Protein AF-A0A2R6NCM4-F1 (afdb_monomer_lite)

Sequence (264 aa):
MPSSPDRDLSRREFGKAAVALGGASALAACLDRFRDEPEKPVPSGVSSLERLPTRQHAWRDRIRLDEYGNSLLPRHQILLYLNLDSSGPPGEKARETVASALSTLDEAYKRSHEGLIHSMAYSPAYFDRFDASLPDDLDLPPPRRLSAFEQPDLDDQDALLHLASDRADVVLEADEALTGDRQSVNGVAVEARLTDVFSVGARRTGFIGAGMPAERQGKLKGIPDSGPVPEKSPLFMGFQAGFRKSQASEAYVTLEEGPFAGGT

Secondary structure (DSSP, 8-state):
-PPPGGGGS-HHHHHHHHHHH-HHHHHHHHHHHHTTS-PPPPPP--S-GGGS-S-TT--TTTSEE-TT--EE--SEEEEEEEEESSSSSPPHHHHHHHHHHHHHHHHHS-SSTTS-EEEEEE-HHHHTTSSSPPPTT---PPP--SSTT--------SEEEEEEES-HHHHHHHHHHHHS---EETTEE----GGGTEEEEEEEEEE-STTHHHHHTTSSTT--SSSPPPTT-SSTTS-----GGGS--TTTTS--SSTTTT--

Structure (mmCIF, N/CA/C/O backbone):
data_AF-A0A2R6NCM4-F1
#
_entry.id   AF-A0A2R6NCM4-F1
#
loop_
_atom_site.group_PDB
_atom_site.id
_atom_site.type_symbol
_atom_site.label_atom_id
_atom_site.label_alt_id
_atom_site.label_comp_id
_atom_site.label_asym_id
_atom_site.label_entity_id
_atom_site.label_seq_id
_atom_site.pdbx_PDB_ins_code
_atom_site.Cartn_x
_atom_site.Cartn_y
_atom_site.Cartn_z
_atom_site.occupancy
_atom_site.B_iso_or_equiv
_atom_site.auth_seq_id
_atom_site.auth_comp_id
_atom_site.auth_asym_id
_atom_site.auth_atom_id
_atom_site.pdbx_PDB_model_num
ATOM 1 N N . MET A 1 1 ? 32.330 -27.568 0.982 1.00 38.53 1 MET A N 1
ATOM 2 C CA . MET A 1 1 ? 31.316 -26.572 1.380 1.00 38.53 1 MET A CA 1
ATOM 3 C C . MET A 1 1 ? 30.407 -26.371 0.184 1.00 38.53 1 MET A C 1
ATOM 5 O O . MET A 1 1 ? 30.928 -25.917 -0.828 1.00 38.53 1 MET A O 1
ATOM 9 N N . PRO A 1 2 ? 29.130 -26.776 0.220 1.00 35.38 2 PRO A N 1
ATOM 10 C CA . PRO A 1 2 ? 28.221 -26.397 -0.850 1.00 35.38 2 PRO A CA 1
ATOM 11 C C . PRO A 1 2 ? 28.063 -24.872 -0.806 1.00 35.38 2 PRO A C 1
ATOM 13 O O . PRO A 1 2 ? 27.881 -24.302 0.272 1.00 35.38 2 PRO A O 1
ATOM 16 N N . SER A 1 3 ? 28.231 -24.208 -1.948 1.00 37.94 3 SER A N 1
ATOM 17 C CA . SER A 1 3 ? 27.904 -22.792 -2.105 1.00 37.94 3 SER A CA 1
ATOM 18 C C . SER A 1 3 ? 26.437 -22.601 -1.728 1.00 37.94 3 SER A C 1
ATOM 20 O O . SER A 1 3 ? 25.578 -23.359 -2.173 1.00 37.94 3 SER A O 1
ATOM 22 N N . SER A 1 4 ? 26.146 -21.631 -0.857 1.00 42.25 4 SER A N 1
ATOM 23 C CA . SER A 1 4 ? 24.755 -21.292 -0.559 1.00 42.25 4 SER A CA 1
ATOM 24 C C . SER A 1 4 ? 24.108 -20.803 -1.863 1.00 42.25 4 SER A C 1
ATOM 26 O O . SER A 1 4 ? 24.659 -19.868 -2.452 1.00 42.25 4 SER A O 1
ATOM 28 N N . PRO A 1 5 ? 22.995 -21.400 -2.331 1.00 49.31 5 PRO A N 1
ATOM 29 C CA . PRO A 1 5 ? 22.384 -21.069 -3.623 1.00 49.31 5 PRO A CA 1
ATOM 30 C C . PRO A 1 5 ? 21.995 -19.584 -3.756 1.00 49.31 5 PRO A C 1
ATOM 32 O O . PRO A 1 5 ? 21.891 -19.072 -4.866 1.00 49.31 5 PRO A O 1
ATOM 35 N N . ASP A 1 6 ? 21.866 -18.864 -2.638 1.00 52.94 6 ASP A N 1
ATOM 36 C CA . ASP A 1 6 ? 21.576 -17.425 -2.600 1.00 52.94 6 ASP A CA 1
ATOM 37 C C . ASP A 1 6 ? 22.714 -16.516 -3.089 1.00 52.94 6 ASP A C 1
ATOM 39 O O . ASP A 1 6 ? 22.463 -15.367 -3.458 1.00 52.94 6 ASP A O 1
ATOM 43 N N . ARG A 1 7 ? 23.972 -16.983 -3.101 1.00 56.03 7 ARG A N 1
ATOM 44 C CA . ARG A 1 7 ? 25.105 -16.150 -3.553 1.00 56.03 7 ARG A CA 1
ATOM 45 C C . ARG A 1 7 ? 25.177 -15.985 -5.071 1.00 56.03 7 ARG A C 1
ATOM 47 O O . ARG A 1 7 ? 25.827 -15.044 -5.521 1.00 56.03 7 ARG A O 1
ATOM 54 N N . ASP A 1 8 ? 24.490 -16.840 -5.824 1.00 67.62 8 ASP A N 1
ATOM 55 C CA . ASP A 1 8 ? 24.541 -16.849 -7.289 1.00 67.62 8 ASP A CA 1
ATOM 56 C C . ASP A 1 8 ? 23.430 -15.996 -7.939 1.00 67.62 8 ASP A C 1
ATOM 58 O O . ASP A 1 8 ? 23.464 -15.754 -9.145 1.00 67.62 8 ASP A O 1
ATOM 62 N N . LEU A 1 9 ? 22.462 -15.492 -7.159 1.00 76.12 9 LEU A N 1
ATOM 63 C CA . LEU A 1 9 ? 21.387 -14.628 -7.661 1.00 76.12 9 LEU A CA 1
ATOM 64 C C . LEU A 1 9 ? 21.861 -13.184 -7.865 1.00 76.12 9 LEU A C 1
ATOM 66 O O . LEU A 1 9 ? 22.549 -12.599 -7.017 1.00 76.12 9 LEU A O 1
ATOM 70 N N . SER A 1 10 ? 21.410 -12.543 -8.950 1.00 82.56 10 SER A N 1
ATOM 71 C CA . SER A 1 10 ? 21.592 -11.097 -9.092 1.00 82.56 10 SER A CA 1
ATOM 72 C C . SER A 1 10 ? 20.836 -10.349 -7.986 1.00 82.56 10 SER A C 1
ATOM 74 O O . SER A 1 10 ? 19.787 -10.797 -7.520 1.00 82.56 10 SER A O 1
ATOM 76 N N . ARG A 1 11 ? 21.306 -9.149 -7.605 1.00 81.06 11 ARG A N 1
ATOM 77 C CA . ARG A 1 11 ? 20.647 -8.270 -6.605 1.00 81.06 11 ARG A CA 1
ATOM 78 C C . ARG A 1 11 ? 19.139 -8.134 -6.855 1.00 81.06 11 ARG A C 1
ATOM 80 O O . ARG A 1 11 ? 18.323 -8.153 -5.939 1.00 81.06 11 ARG A O 1
ATOM 87 N N . ARG A 1 12 ? 18.780 -8.032 -8.135 1.00 80.75 12 ARG A N 1
ATOM 88 C CA . ARG A 1 12 ? 17.405 -7.904 -8.618 1.00 80.75 12 ARG A CA 1
ATOM 89 C C . ARG A 1 12 ? 16.584 -9.170 -8.383 1.00 80.75 12 ARG A C 1
ATOM 91 O O . ARG A 1 12 ? 15.436 -9.072 -7.966 1.00 80.75 12 ARG A O 1
ATOM 98 N N . GLU A 1 13 ? 17.138 -10.337 -8.695 1.00 82.19 13 GLU A N 1
ATOM 99 C CA . GLU A 1 13 ? 16.475 -11.629 -8.480 1.00 82.19 13 GLU A CA 1
ATOM 100 C C . GLU A 1 13 ? 16.313 -11.927 -6.997 1.00 82.19 13 GLU A C 1
ATOM 102 O O . GLU A 1 13 ? 15.227 -12.320 -6.574 1.00 82.19 13 GLU A O 1
ATOM 107 N N . PHE A 1 14 ? 17.341 -11.625 -6.204 1.00 85.31 14 PHE A N 1
ATOM 108 C CA . PHE A 1 14 ? 17.287 -11.744 -4.756 1.00 85.31 14 PHE A CA 1
ATOM 109 C C . PHE A 1 14 ? 16.181 -10.864 -4.156 1.00 85.31 14 PHE A C 1
ATOM 111 O O . PHE A 1 14 ? 15.318 -11.364 -3.441 1.00 85.31 14 PHE A O 1
ATOM 118 N N . GLY A 1 15 ? 16.129 -9.574 -4.512 1.00 84.75 15 GLY A N 1
ATOM 119 C CA . GLY A 1 15 ? 15.091 -8.663 -4.015 1.00 84.75 15 GLY A CA 1
ATOM 120 C C . GLY A 1 15 ? 13.671 -9.106 -4.387 1.00 84.75 15 GLY A C 1
ATOM 121 O O . GLY A 1 15 ? 12.759 -9.019 -3.571 1.00 84.75 15 GLY A O 1
ATOM 122 N N . LYS A 1 16 ? 13.466 -9.645 -5.598 1.00 84.25 16 LYS A N 1
ATOM 123 C CA . LYS A 1 16 ? 12.174 -10.235 -5.999 1.00 84.25 16 LYS A CA 1
ATOM 124 C C . LYS A 1 16 ? 11.790 -11.420 -5.113 1.00 84.25 16 LYS A C 1
ATOM 126 O O . LYS A 1 16 ? 10.632 -11.520 -4.716 1.00 84.25 16 LYS A O 1
ATOM 131 N N . ALA A 1 17 ? 12.734 -12.326 -4.861 1.00 84.06 17 ALA A N 1
ATOM 132 C CA . ALA A 1 17 ? 12.503 -13.509 -4.040 1.00 84.06 17 ALA A CA 1
ATOM 133 C C . ALA A 1 17 ? 12.201 -13.120 -2.588 1.00 84.06 17 ALA A C 1
ATOM 135 O O . ALA A 1 17 ? 11.218 -13.597 -2.028 1.00 84.06 17 ALA A O 1
ATOM 136 N N . ALA A 1 18 ? 12.969 -12.185 -2.025 1.00 86.06 18 ALA A N 1
ATOM 137 C CA . ALA A 1 18 ? 12.748 -11.670 -0.680 1.00 86.06 18 ALA A CA 1
ATOM 138 C C . ALA A 1 18 ? 11.356 -11.031 -0.535 1.00 86.06 18 ALA A C 1
ATOM 140 O O . ALA A 1 18 ? 10.620 -11.388 0.377 1.00 86.06 18 ALA A O 1
ATOM 141 N N . VAL A 1 19 ? 10.941 -10.164 -1.470 1.00 88.94 19 VAL A N 1
ATOM 142 C CA . VAL A 1 19 ? 9.595 -9.553 -1.452 1.00 88.94 19 VAL A CA 1
ATOM 143 C C . VAL A 1 19 ? 8.498 -10.612 -1.531 1.00 88.94 19 VAL A C 1
ATOM 145 O O . VAL A 1 19 ? 7.528 -10.542 -0.773 1.00 88.94 19 VAL A O 1
ATOM 148 N N . ALA A 1 20 ? 8.662 -11.606 -2.410 1.00 86.06 20 ALA A N 1
ATOM 149 C CA . ALA A 1 20 ? 7.708 -12.701 -2.559 1.00 86.06 20 ALA A CA 1
ATOM 150 C C . ALA A 1 20 ? 7.558 -13.525 -1.271 1.00 86.06 20 ALA A C 1
ATOM 152 O O . ALA A 1 20 ? 6.434 -13.872 -0.920 1.00 86.06 20 ALA A O 1
ATOM 153 N N . LEU A 1 21 ? 8.662 -13.795 -0.567 1.00 88.12 21 LEU A N 1
ATOM 154 C CA . LEU A 1 21 ? 8.653 -14.494 0.720 1.00 88.12 21 LEU A CA 1
ATOM 155 C C . LEU A 1 21 ? 8.020 -13.641 1.828 1.00 88.12 21 LEU A C 1
ATOM 157 O O . LEU A 1 21 ? 7.175 -14.144 2.562 1.00 88.12 21 LEU A O 1
ATOM 161 N N . GLY A 1 22 ? 8.381 -12.356 1.915 1.00 89.25 22 GLY A N 1
ATOM 162 C CA . GLY A 1 22 ? 7.948 -11.477 3.004 1.00 89.25 22 GLY A CA 1
ATOM 163 C C . GLY A 1 22 ? 8.484 -11.908 4.374 1.00 89.25 22 GLY A C 1
ATOM 164 O O . GLY A 1 22 ? 9.276 -12.848 4.486 1.00 89.25 22 GLY A O 1
ATOM 165 N N . GLY A 1 23 ? 8.052 -11.223 5.431 1.00 88.56 23 GLY A N 1
ATOM 166 C CA . GLY A 1 23 ? 8.437 -11.575 6.795 1.00 88.56 23 GLY A CA 1
ATOM 167 C C . GLY A 1 23 ? 9.773 -10.973 7.245 1.00 88.56 23 GLY A C 1
ATOM 168 O O . GLY A 1 23 ? 10.666 -10.676 6.439 1.00 88.56 23 GLY A O 1
ATOM 169 N N . ALA A 1 24 ? 9.962 -10.912 8.565 1.00 89.88 24 ALA A N 1
ATOM 170 C CA . ALA A 1 24 ? 11.186 -10.437 9.212 1.00 89.88 24 ALA A CA 1
ATOM 171 C C . ALA A 1 24 ? 12.460 -11.130 8.700 1.00 89.88 24 ALA A C 1
ATOM 173 O O . ALA A 1 24 ? 13.503 -10.492 8.557 1.00 89.88 24 ALA A O 1
ATOM 174 N N . SER A 1 25 ? 12.396 -12.432 8.395 1.00 87.81 25 SER A N 1
ATOM 175 C CA . SER A 1 25 ? 13.545 -13.178 7.869 1.00 87.81 25 SER A CA 1
ATOM 176 C C . SER A 1 25 ? 13.935 -12.738 6.458 1.00 87.81 25 SER A C 1
ATOM 178 O O . SER A 1 25 ? 15.126 -12.572 6.189 1.00 87.81 25 SER A O 1
ATOM 180 N N . ALA A 1 26 ? 12.964 -12.511 5.566 1.00 87.12 26 ALA A N 1
ATOM 181 C CA . ALA A 1 26 ? 13.255 -12.010 4.225 1.00 87.12 26 ALA A CA 1
ATOM 182 C C . ALA A 1 26 ? 13.782 -10.573 4.275 1.00 87.12 26 ALA A C 1
ATOM 184 O O . ALA A 1 26 ? 14.736 -10.253 3.565 1.00 87.12 26 ALA A O 1
ATOM 185 N N . LEU A 1 27 ? 13.223 -9.733 5.154 1.00 90.31 27 LEU A N 1
ATOM 186 C CA . LEU A 1 27 ? 13.738 -8.388 5.408 1.00 90.31 27 LEU A CA 1
ATOM 187 C C . LEU A 1 27 ? 15.188 -8.430 5.905 1.00 90.31 27 LEU A C 1
ATOM 189 O O . LEU A 1 27 ? 16.046 -7.758 5.337 1.00 90.31 27 LEU A O 1
ATOM 193 N N . ALA A 1 28 ? 15.492 -9.245 6.918 1.00 87.38 28 ALA A N 1
ATOM 194 C CA . ALA A 1 28 ? 16.843 -9.369 7.463 1.00 87.38 28 ALA A CA 1
ATOM 195 C C . ALA A 1 28 ? 17.851 -9.823 6.398 1.00 87.38 28 ALA A C 1
ATOM 197 O O . ALA A 1 28 ? 18.930 -9.241 6.284 1.00 87.38 28 ALA A O 1
ATOM 198 N N . ALA A 1 29 ? 17.479 -10.808 5.576 1.00 86.81 29 ALA A N 1
ATOM 199 C CA . ALA A 1 29 ? 18.307 -11.277 4.470 1.00 86.81 29 ALA A CA 1
ATOM 200 C C . ALA A 1 29 ? 18.517 -10.184 3.404 1.00 86.81 29 ALA A C 1
ATOM 202 O O . ALA A 1 29 ? 19.622 -10.025 2.890 1.00 86.81 29 ALA A O 1
ATOM 203 N N . CYS A 1 30 ? 17.482 -9.390 3.110 1.00 87.50 30 CYS A N 1
ATOM 204 C CA . CYS A 1 30 ? 17.545 -8.241 2.206 1.00 87.50 30 CYS A CA 1
ATOM 205 C C . CYS A 1 30 ? 18.492 -7.149 2.716 1.00 87.50 30 CYS A C 1
ATOM 207 O O . CYS A 1 30 ? 19.359 -6.691 1.971 1.00 87.50 30 CYS A O 1
ATOM 209 N N . LEU A 1 31 ? 18.377 -6.777 3.991 1.00 88.44 31 LEU A N 1
ATOM 210 C CA . LEU A 1 31 ? 19.235 -5.775 4.622 1.00 88.44 31 LEU A CA 1
ATOM 211 C C . LEU A 1 31 ? 20.693 -6.237 4.695 1.00 88.44 31 LEU A C 1
ATOM 213 O O . LEU A 1 31 ? 21.593 -5.457 4.402 1.00 88.44 31 LEU A O 1
ATOM 217 N N . ASP A 1 32 ? 20.940 -7.499 5.055 1.00 87.12 32 ASP A N 1
ATOM 218 C CA . ASP A 1 32 ? 22.294 -8.057 5.110 1.00 87.12 32 ASP A CA 1
ATOM 219 C C . ASP A 1 32 ? 22.935 -8.109 3.719 1.00 87.12 32 ASP A C 1
ATOM 221 O O . ASP A 1 32 ? 24.060 -7.650 3.531 1.00 87.12 32 ASP A O 1
ATOM 225 N N . ARG A 1 33 ? 22.178 -8.559 2.708 1.00 84.06 33 ARG A N 1
ATOM 226 C CA . ARG A 1 33 ? 22.655 -8.658 1.323 1.00 84.06 33 ARG A CA 1
ATOM 227 C C . ARG A 1 33 ? 23.028 -7.307 0.719 1.00 84.06 33 ARG A C 1
ATOM 229 O O . ARG A 1 33 ? 23.882 -7.273 -0.171 1.00 84.06 33 ARG A O 1
ATOM 236 N N . PHE A 1 34 ? 22.367 -6.231 1.143 1.00 83.38 34 PHE A N 1
ATOM 237 C CA . PHE A 1 34 ? 22.530 -4.890 0.580 1.00 83.38 34 PHE A CA 1
ATOM 238 C C . PHE A 1 34 ? 23.365 -3.944 1.454 1.00 83.38 34 PHE A C 1
ATOM 240 O O . PHE A 1 34 ? 23.638 -2.833 1.007 1.00 83.38 34 PHE A O 1
ATOM 247 N N . ARG A 1 35 ? 23.798 -4.376 2.649 1.00 80.00 35 ARG A N 1
ATOM 248 C CA . ARG A 1 35 ? 24.504 -3.550 3.646 1.00 80.00 35 ARG A CA 1
ATOM 249 C C . ARG A 1 35 ? 25.769 -2.880 3.111 1.00 80.00 35 ARG A C 1
ATOM 251 O O . ARG A 1 35 ? 25.987 -1.703 3.373 1.00 80.00 35 ARG A O 1
ATOM 258 N N . ASP A 1 36 ? 26.591 -3.634 2.388 1.00 70.75 36 ASP A N 1
ATOM 259 C CA . ASP A 1 36 ? 27.943 -3.210 1.999 1.00 70.75 36 ASP A CA 1
ATOM 260 C C . ASP A 1 36 ? 27.998 -2.574 0.598 1.00 70.75 36 ASP A C 1
ATOM 262 O O . ASP A 1 36 ? 29.076 -2.264 0.086 1.00 70.75 36 ASP A O 1
ATOM 266 N N . GLU A 1 37 ? 26.846 -2.384 -0.053 1.00 67.38 37 GLU A N 1
ATOM 267 C CA . GLU A 1 37 ? 26.778 -1.796 -1.390 1.00 67.38 37 GLU A CA 1
ATOM 268 C C . GLU A 1 37 ? 26.498 -0.280 -1.307 1.00 67.38 37 GLU A C 1
ATOM 270 O O . GLU A 1 37 ? 25.600 0.142 -0.577 1.00 67.38 37 GLU A O 1
ATOM 275 N N . PRO A 1 38 ? 27.231 0.566 -2.061 1.00 57.91 38 PRO A N 1
ATOM 276 C CA . PRO A 1 38 ? 27.093 2.021 -2.029 1.00 57.91 38 PRO A CA 1
ATOM 277 C C . PRO A 1 38 ? 25.830 2.473 -2.778 1.00 57.91 38 PRO A C 1
ATOM 279 O O . PRO A 1 38 ? 25.896 3.056 -3.861 1.00 57.91 38 PRO A O 1
ATOM 282 N N . GLU A 1 39 ? 24.657 2.180 -2.229 1.00 70.56 39 GLU A N 1
ATOM 283 C CA . GLU A 1 39 ? 23.398 2.748 -2.698 1.00 70.56 39 GLU A CA 1
ATOM 284 C C . GLU A 1 39 ? 23.140 4.090 -2.004 1.00 70.56 39 GLU A C 1
ATOM 286 O O . GLU A 1 39 ? 23.610 4.349 -0.893 1.00 70.56 39 GLU A O 1
ATOM 291 N N . LYS A 1 40 ? 22.396 4.980 -2.667 1.00 81.81 40 LYS A N 1
ATOM 292 C CA . LYS A 1 40 ? 21.973 6.226 -2.024 1.00 81.81 40 LYS A CA 1
ATOM 293 C C . LYS A 1 40 ? 21.139 5.891 -0.776 1.00 81.81 40 LYS A C 1
ATOM 295 O O . LYS A 1 40 ? 20.359 4.931 -0.820 1.00 81.81 40 LYS A O 1
ATOM 300 N N . PRO A 1 41 ? 21.253 6.676 0.309 1.00 89.38 41 PRO A N 1
ATOM 301 C CA . PRO A 1 41 ? 20.353 6.549 1.449 1.00 89.38 41 PRO A CA 1
ATOM 302 C C . PRO A 1 41 ? 18.890 6.587 1.002 1.00 89.38 41 PRO A C 1
ATOM 304 O O . PRO A 1 41 ? 18.555 7.293 0.045 1.00 89.38 41 PRO A O 1
ATOM 307 N N . VAL A 1 42 ? 18.026 5.831 1.683 1.00 94.12 42 VAL A N 1
ATOM 308 C CA . VAL A 1 42 ? 16.583 5.888 1.431 1.00 94.12 42 VAL A CA 1
ATOM 309 C C . VAL A 1 42 ? 16.112 7.317 1.725 1.00 94.12 42 VAL A C 1
ATOM 311 O O . VAL A 1 42 ? 16.345 7.812 2.830 1.00 94.12 42 VAL A O 1
ATOM 314 N N . PRO A 1 43 ? 15.488 8.018 0.764 1.00 96.06 43 PRO A N 1
ATOM 315 C CA . PRO A 1 43 ? 15.079 9.398 0.979 1.00 96.06 43 PRO A CA 1
ATOM 316 C C . PRO A 1 43 ? 13.987 9.463 2.055 1.00 96.06 43 PRO A C 1
ATOM 318 O O . PRO A 1 43 ? 12.973 8.775 1.946 1.00 96.06 43 PRO A O 1
ATOM 321 N N . SER A 1 44 ? 14.190 10.297 3.076 1.00 96.88 44 SER A N 1
ATOM 322 C CA . SER A 1 44 ? 13.238 10.479 4.178 1.00 96.88 44 SER A CA 1
ATOM 323 C C . SER A 1 44 ? 11.974 11.225 3.752 1.00 96.88 44 SER A C 1
ATOM 325 O O . SER A 1 44 ? 11.987 11.993 2.783 1.00 96.88 44 SER A O 1
ATOM 327 N N . GLY A 1 45 ? 10.891 10.981 4.485 1.00 96.25 45 GLY A N 1
ATOM 328 C CA . GLY A 1 45 ? 9.576 11.562 4.255 1.00 96.25 45 GLY A CA 1
ATOM 329 C C . GLY A 1 45 ? 9.441 13.014 4.697 1.00 96.25 45 GLY A C 1
ATOM 330 O O . GLY A 1 45 ? 10.410 13.779 4.753 1.00 96.25 45 GLY A O 1
ATOM 331 N N . VAL A 1 46 ? 8.201 13.423 4.956 1.00 92.19 46 VAL A N 1
ATOM 332 C CA . VAL A 1 46 ? 7.883 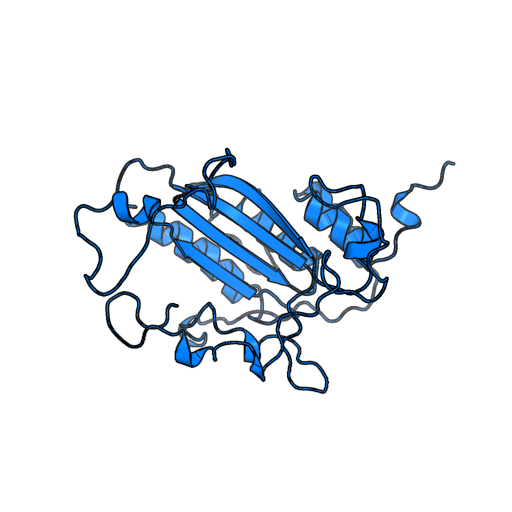14.781 5.416 1.00 92.19 46 VAL A CA 1
ATOM 333 C C . VAL A 1 46 ? 7.590 14.787 6.909 1.00 92.19 46 VAL A C 1
ATOM 335 O O . VAL A 1 46 ? 6.933 13.897 7.415 1.00 92.19 46 VAL A O 1
ATOM 338 N N . SER A 1 47 ? 7.994 15.846 7.608 1.00 84.94 47 SER A N 1
ATOM 339 C CA . SER A 1 47 ? 7.639 16.045 9.022 1.00 84.94 47 SER A CA 1
ATOM 340 C C . SER A 1 47 ? 6.244 16.652 9.235 1.00 84.94 47 SER A C 1
ATOM 342 O O . SER A 1 47 ? 5.873 16.977 10.356 1.00 84.94 47 SER A O 1
ATOM 344 N N . SER A 1 48 ? 5.507 16.922 8.154 1.00 89.12 48 SER A N 1
ATOM 345 C CA . SER A 1 48 ? 4.167 17.511 8.185 1.00 89.12 48 SER A CA 1
ATOM 346 C C . SER A 1 48 ? 3.371 16.998 6.991 1.00 89.12 48 SER A C 1
ATOM 348 O O . SER A 1 48 ? 3.726 17.270 5.839 1.00 89.12 48 SER A O 1
ATOM 350 N N . LEU A 1 49 ? 2.300 16.257 7.283 1.00 85.75 49 LEU A N 1
ATOM 351 C CA . LEU A 1 49 ? 1.467 15.571 6.290 1.00 85.75 49 LEU A CA 1
ATOM 352 C C . LEU A 1 49 ? 0.690 16.538 5.390 1.00 85.75 49 LEU A C 1
ATOM 354 O O . LEU A 1 49 ? 0.413 16.205 4.244 1.00 85.75 49 LEU A O 1
ATOM 358 N N . GLU A 1 50 ? 0.430 17.767 5.847 1.00 87.38 50 GLU A N 1
ATOM 359 C CA . GLU A 1 50 ? -0.213 18.829 5.049 1.00 87.38 50 GLU A CA 1
ATOM 360 C C . GLU A 1 50 ? 0.578 19.190 3.779 1.00 87.38 50 GLU A C 1
ATOM 362 O O . GLU A 1 50 ? 0.048 19.791 2.847 1.00 87.38 50 GLU A O 1
ATOM 367 N N . ARG A 1 51 ? 1.864 18.821 3.723 1.00 85.88 51 ARG A N 1
ATOM 368 C CA . ARG A 1 51 ? 2.719 19.008 2.543 1.00 85.88 51 ARG A CA 1
ATOM 369 C C . ARG A 1 51 ? 2.516 17.930 1.480 1.00 85.88 51 ARG A C 1
ATOM 371 O O . ARG A 1 51 ? 3.055 18.063 0.378 1.00 85.88 51 ARG A O 1
ATOM 378 N N . LEU A 1 52 ? 1.812 16.847 1.802 1.00 88.38 52 LEU A N 1
ATOM 379 C CA . LEU A 1 52 ? 1.507 15.787 0.852 1.00 88.38 52 LEU A CA 1
ATOM 380 C C . LEU A 1 52 ? 0.234 16.127 0.074 1.00 88.38 52 LEU A C 1
ATOM 382 O O . LEU A 1 52 ? -0.729 16.639 0.639 1.00 88.38 52 LEU A O 1
ATOM 386 N N . PRO A 1 53 ? 0.197 15.824 -1.234 1.00 87.06 53 PRO A N 1
ATOM 387 C CA . PRO A 1 53 ? -1.034 15.946 -1.990 1.00 87.06 53 PRO A CA 1
ATOM 388 C C . PRO A 1 53 ? -2.053 14.923 -1.480 1.00 87.06 53 PRO A C 1
ATOM 390 O O . PRO A 1 53 ? -1.721 13.750 -1.282 1.00 87.06 53 PRO A O 1
ATOM 393 N N . THR A 1 54 ? -3.305 15.359 -1.365 1.00 86.44 54 THR A N 1
ATOM 394 C CA . THR A 1 54 ? -4.450 14.521 -0.969 1.00 86.44 54 THR A CA 1
ATOM 395 C C . THR A 1 54 ? -4.682 13.345 -1.923 1.00 86.44 54 THR A C 1
ATOM 397 O O . THR A 1 54 ? -5.134 12.283 -1.512 1.00 86.44 54 THR A O 1
ATOM 400 N N . ARG A 1 55 ? -4.308 13.505 -3.196 1.00 90.94 55 ARG A N 1
ATOM 401 C CA . ARG A 1 55 ? -4.505 12.521 -4.269 1.00 90.94 55 ARG A CA 1
ATOM 402 C C . ARG A 1 55 ? -3.525 11.356 -4.132 1.00 90.94 55 ARG A C 1
ATOM 404 O O . ARG A 1 55 ? -2.403 11.418 -4.642 1.00 90.94 55 ARG A O 1
ATOM 411 N N . GLN A 1 56 ? -3.916 10.299 -3.418 1.00 91.75 56 GLN A N 1
ATOM 412 C CA . GLN A 1 56 ? -3.067 9.121 -3.191 1.00 91.75 56 GLN A CA 1
ATOM 413 C C . GLN A 1 56 ? -2.725 8.365 -4.483 1.00 91.75 56 GLN A C 1
ATOM 415 O O . GLN A 1 56 ? -1.596 7.900 -4.632 1.00 91.75 56 GLN A O 1
ATOM 420 N N . HIS A 1 57 ? -3.650 8.321 -5.443 1.00 92.00 57 HIS A N 1
ATOM 421 C CA . HIS A 1 57 ? -3.515 7.639 -6.738 1.00 92.00 57 HIS A CA 1
ATOM 422 C C . HIS A 1 57 ? -2.644 8.377 -7.764 1.00 92.00 57 HIS A C 1
ATOM 424 O O . HIS A 1 57 ? -2.222 7.775 -8.750 1.00 92.00 57 HIS A O 1
ATOM 430 N N . ALA A 1 58 ? -2.376 9.671 -7.560 1.00 93.12 58 ALA A N 1
ATOM 431 C CA . ALA A 1 58 ? -1.592 10.479 -8.490 1.00 93.12 58 ALA A CA 1
ATOM 432 C C . ALA A 1 58 ? -0.089 10.244 -8.264 1.00 93.12 58 ALA A C 1
ATOM 434 O O . ALA A 1 58 ? 0.518 10.796 -7.346 1.00 93.12 58 ALA A O 1
ATOM 435 N N . TRP A 1 59 ? 0.497 9.348 -9.056 1.00 93.44 59 TRP A N 1
ATOM 436 C CA . TRP A 1 59 ? 1.874 8.872 -8.907 1.00 93.44 59 TRP A CA 1
ATOM 437 C C . TRP A 1 59 ? 2.820 9.435 -9.963 1.00 93.44 59 TRP A C 1
ATOM 439 O O . TRP A 1 59 ? 4.033 9.299 -9.814 1.00 93.44 59 TRP A O 1
ATOM 449 N N . ARG A 1 60 ? 2.316 10.017 -11.058 1.00 92.62 60 ARG A N 1
ATOM 450 C CA . ARG A 1 60 ? 3.116 10.336 -12.254 1.00 92.62 60 ARG A CA 1
ATOM 451 C C . ARG A 1 60 ? 4.284 11.278 -11.987 1.00 92.62 60 ARG A C 1
ATOM 453 O O . ARG A 1 60 ? 5.317 11.119 -12.628 1.00 92.62 60 ARG A O 1
ATOM 460 N N . ASP A 1 61 ? 4.143 12.229 -11.069 1.00 92.62 61 ASP A N 1
ATOM 461 C CA . ASP A 1 61 ? 5.216 13.145 -10.652 1.00 92.62 61 ASP A CA 1
ATOM 462 C C . ASP A 1 61 ? 6.185 12.513 -9.633 1.00 92.62 61 ASP A C 1
ATOM 464 O O . ASP A 1 61 ? 7.215 13.101 -9.302 1.00 92.62 61 ASP A O 1
ATOM 468 N N . ARG A 1 62 ? 5.868 11.312 -9.134 1.00 94.69 62 ARG A N 1
ATOM 469 C CA . ARG A 1 62 ? 6.608 10.575 -8.095 1.00 94.69 62 ARG A CA 1
ATOM 470 C C . ARG A 1 62 ? 7.310 9.324 -8.605 1.00 94.69 62 ARG A C 1
ATOM 472 O O . ARG A 1 62 ? 8.068 8.712 -7.851 1.00 94.69 62 ARG A O 1
ATOM 479 N N . ILE A 1 63 ? 7.088 8.948 -9.860 1.00 94.94 63 ILE A N 1
ATOM 480 C CA . ILE A 1 63 ? 7.693 7.779 -10.505 1.00 94.94 63 ILE A CA 1
ATOM 481 C C . ILE A 1 63 ? 8.612 8.182 -11.653 1.00 94.94 63 ILE A C 1
ATOM 483 O O . ILE A 1 63 ? 8.627 9.324 -12.111 1.00 94.94 63 ILE A O 1
ATOM 487 N N . ARG A 1 64 ? 9.388 7.213 -12.137 1.00 93.94 64 ARG A N 1
ATOM 488 C CA . ARG A 1 64 ? 10.224 7.394 -13.323 1.00 93.94 64 ARG A CA 1
ATOM 489 C C . ARG A 1 64 ? 9.349 7.491 -14.566 1.00 93.94 64 ARG A C 1
ATOM 491 O O . ARG A 1 64 ? 8.295 6.859 -14.650 1.00 93.94 64 ARG A O 1
ATOM 498 N N . LEU A 1 65 ? 9.839 8.228 -15.553 1.00 92.62 65 LEU A N 1
ATOM 499 C CA . LEU A 1 65 ? 9.278 8.260 -16.896 1.00 92.62 65 LEU A CA 1
ATOM 500 C C . LEU A 1 65 ? 10.318 7.732 -17.886 1.00 92.62 65 LEU A C 1
ATOM 502 O O . LEU A 1 65 ? 11.517 7.922 -17.678 1.00 92.62 65 LEU A O 1
ATOM 506 N N . ASP A 1 66 ? 9.868 7.057 -18.941 1.00 88.94 66 ASP A N 1
ATOM 507 C CA . ASP A 1 66 ? 10.739 6.719 -20.069 1.00 88.94 66 ASP A CA 1
ATOM 508 C C . ASP A 1 66 ? 10.985 7.937 -20.979 1.00 88.94 66 ASP A C 1
ATOM 510 O O . ASP A 1 66 ? 10.442 9.025 -20.767 1.00 88.94 66 ASP A O 1
ATOM 514 N N . GLU A 1 67 ? 11.799 7.754 -22.020 1.00 89.69 67 GLU A N 1
ATOM 515 C CA . GLU A 1 67 ? 12.115 8.802 -23.004 1.00 89.69 67 GLU A CA 1
ATOM 516 C C . GLU A 1 67 ? 10.884 9.341 -23.761 1.00 89.69 67 GLU A C 1
ATOM 518 O O . GLU A 1 67 ? 10.930 10.429 -24.335 1.00 89.69 67 GLU A O 1
ATOM 523 N N . TYR A 1 68 ? 9.761 8.620 -23.721 1.00 89.31 68 TYR A N 1
ATOM 524 C CA . TYR A 1 68 ? 8.494 8.986 -24.350 1.00 89.31 68 TYR A CA 1
ATOM 525 C C . TYR A 1 68 ? 7.469 9.550 -23.347 1.00 89.31 68 TYR A C 1
ATOM 527 O O . TYR A 1 68 ? 6.339 9.882 -23.721 1.00 89.31 68 TYR A O 1
ATOM 535 N N . GLY A 1 69 ? 7.842 9.691 -22.071 1.00 89.50 69 GLY A N 1
ATOM 536 C CA . GLY A 1 69 ? 6.972 10.189 -21.005 1.00 89.50 69 GLY A CA 1
ATOM 537 C C . GLY A 1 69 ? 5.937 9.174 -20.504 1.00 89.50 69 GLY A C 1
ATOM 538 O O . GLY A 1 69 ? 4.934 9.577 -19.893 1.00 89.50 69 GLY A O 1
ATOM 539 N N . ASN A 1 70 ? 6.135 7.882 -20.779 1.00 89.69 70 ASN A N 1
ATOM 540 C CA . ASN A 1 70 ? 5.329 6.803 -20.213 1.00 89.69 70 ASN A CA 1
ATOM 541 C C . ASN A 1 70 ? 5.773 6.505 -18.782 1.00 89.69 70 ASN A C 1
ATOM 543 O O . ASN A 1 70 ? 6.949 6.610 -18.440 1.00 89.69 70 ASN A O 1
ATOM 547 N N . SER A 1 71 ? 4.813 6.112 -17.953 1.00 89.88 71 SER A N 1
ATOM 548 C CA . SER A 1 71 ? 5.035 5.795 -16.547 1.00 89.88 71 SER A CA 1
ATOM 549 C C . SER A 1 71 ? 5.828 4.499 -16.390 1.00 89.88 71 SER A C 1
ATOM 551 O O . SER A 1 71 ? 5.399 3.443 -16.850 1.00 89.88 71 SER A O 1
ATOM 553 N N . LEU A 1 72 ? 6.957 4.567 -15.687 1.00 89.19 72 LEU A N 1
ATOM 554 C CA . LEU A 1 72 ? 7.730 3.406 -15.260 1.00 89.19 72 LEU A CA 1
ATOM 555 C C . LEU A 1 72 ? 7.430 3.148 -13.784 1.00 89.19 72 LEU A C 1
ATOM 557 O O . LEU A 1 72 ? 8.024 3.766 -12.897 1.00 89.19 72 LEU A O 1
ATOM 561 N N . LEU A 1 73 ? 6.474 2.251 -13.537 1.00 89.62 73 LEU A N 1
ATOM 562 C CA . LEU A 1 73 ? 6.022 1.912 -12.190 1.00 89.62 73 LEU A CA 1
ATOM 563 C C . LEU A 1 73 ? 7.167 1.364 -11.314 1.00 89.62 73 LEU A C 1
ATOM 565 O O . LEU A 1 73 ? 8.136 0.803 -11.847 1.00 89.62 73 LEU A O 1
ATOM 569 N N . PRO A 1 74 ? 7.065 1.510 -9.979 1.00 92.62 74 PRO A N 1
ATOM 570 C CA . PRO A 1 74 ? 8.055 0.956 -9.068 1.00 92.62 74 PRO A CA 1
ATOM 571 C C . PRO A 1 74 ? 8.189 -0.562 -9.227 1.00 92.62 74 PRO A C 1
ATOM 573 O O . PRO A 1 74 ? 7.210 -1.268 -9.493 1.00 92.62 74 PRO A O 1
ATOM 576 N N . ARG A 1 75 ? 9.421 -1.058 -9.088 1.00 89.00 75 ARG A N 1
ATOM 577 C CA . ARG A 1 75 ? 9.765 -2.461 -9.372 1.00 89.00 75 ARG A CA 1
ATOM 578 C C . ARG A 1 75 ? 9.104 -3.460 -8.438 1.00 89.00 75 ARG A C 1
ATOM 580 O O . ARG A 1 75 ? 8.732 -4.528 -8.908 1.00 89.00 75 ARG A O 1
ATOM 587 N N . HIS A 1 76 ? 9.018 -3.153 -7.152 1.00 92.69 76 HIS A N 1
ATOM 588 C CA . HIS A 1 76 ? 8.520 -4.048 -6.116 1.00 92.69 76 HIS A CA 1
ATOM 589 C C . HIS A 1 76 ? 7.185 -3.536 -5.596 1.00 92.69 76 HIS A C 1
ATOM 591 O O . HIS A 1 76 ? 7.055 -2.348 -5.301 1.00 92.69 76 HIS A O 1
ATOM 597 N N . GLN A 1 77 ? 6.210 -4.436 -5.496 1.00 95.12 77 GLN A N 1
ATOM 598 C CA . GLN A 1 77 ? 4.870 -4.120 -5.017 1.00 95.12 77 GLN A CA 1
ATOM 599 C C . GLN A 1 77 ? 4.390 -5.170 -4.022 1.00 95.12 77 GLN A C 1
ATOM 601 O O . GLN A 1 77 ? 4.599 -6.370 -4.232 1.00 95.12 77 GLN A O 1
ATOM 606 N N . ILE A 1 78 ? 3.717 -4.714 -2.971 1.00 97.75 78 ILE A N 1
ATOM 607 C CA . ILE A 1 78 ? 3.005 -5.545 -2.000 1.00 97.75 78 ILE A CA 1
ATOM 608 C C . ILE A 1 78 ? 1.562 -5.044 -1.940 1.00 97.75 78 ILE A C 1
ATOM 610 O O . ILE A 1 78 ? 1.311 -3.844 -1.875 1.00 97.75 78 ILE A O 1
ATOM 614 N N . LEU A 1 79 ? 0.624 -5.980 -2.001 1.00 98.00 79 LEU A N 1
ATOM 615 C CA . LEU A 1 79 ? -0.813 -5.763 -1.924 1.00 98.00 79 LEU A CA 1
ATOM 616 C C . LEU A 1 79 ? -1.320 -6.516 -0.695 1.00 98.00 79 LEU A C 1
ATOM 618 O O . LEU A 1 79 ? -1.298 -7.751 -0.676 1.00 98.00 79 LEU A O 1
ATOM 622 N N . LEU A 1 80 ? -1.738 -5.773 0.325 1.00 98.44 80 LEU A N 1
ATOM 623 C CA . LEU A 1 80 ? -2.317 -6.311 1.552 1.00 98.44 80 LEU A CA 1
ATOM 624 C C . LEU A 1 80 ? -3.834 -6.186 1.467 1.00 98.44 80 LEU A C 1
ATOM 626 O O . LEU A 1 80 ? -4.357 -5.076 1.428 1.00 98.44 80 LEU A O 1
ATOM 630 N N . TYR A 1 81 ? -4.519 -7.323 1.421 1.00 98.31 81 TYR A N 1
ATOM 631 C CA . TYR A 1 81 ? -5.974 -7.423 1.457 1.00 98.31 81 TYR A CA 1
ATOM 632 C C . TYR A 1 81 ? -6.398 -7.581 2.913 1.00 98.31 81 TYR A C 1
ATOM 634 O O . TYR A 1 81 ? -5.943 -8.506 3.593 1.00 98.31 81 TYR A O 1
ATOM 642 N N . LEU A 1 82 ? -7.225 -6.662 3.396 1.00 98.56 82 LEU A N 1
ATOM 643 C CA . LEU A 1 82 ? -7.421 -6.395 4.817 1.00 98.56 82 LEU A CA 1
ATOM 644 C C . LEU A 1 82 ? -8.890 -6.564 5.195 1.00 98.56 82 LEU A C 1
ATOM 646 O O . LEU A 1 82 ? -9.759 -5.956 4.573 1.00 98.56 82 LEU A O 1
ATOM 650 N N . ASN A 1 83 ? -9.146 -7.336 6.245 1.00 98.00 83 ASN A N 1
ATOM 651 C CA . ASN A 1 83 ? -10.460 -7.465 6.866 1.00 98.00 83 ASN A CA 1
ATOM 652 C C . ASN A 1 83 ? -10.463 -6.695 8.179 1.00 98.00 83 ASN A C 1
ATOM 654 O O . ASN A 1 83 ? -9.579 -6.887 9.012 1.00 98.00 83 ASN A O 1
ATOM 658 N N . LEU A 1 84 ? -11.421 -5.795 8.357 1.00 97.06 84 LEU A N 1
ATOM 659 C CA . LEU A 1 84 ? -11.576 -5.052 9.596 1.00 97.06 84 LEU A CA 1
ATOM 660 C C . LEU A 1 84 ? -12.098 -6.004 10.675 1.00 97.06 84 LEU A C 1
ATOM 662 O O . LEU A 1 84 ? -13.138 -6.643 10.492 1.00 97.06 84 LEU A O 1
ATOM 666 N N . ASP A 1 85 ? -11.403 -6.064 11.810 1.00 95.75 85 ASP A N 1
ATOM 667 C CA . ASP A 1 85 ? -11.685 -7.069 12.841 1.00 95.75 85 ASP A CA 1
ATOM 668 C C . ASP A 1 85 ? -12.976 -6.780 13.626 1.00 95.75 85 ASP A C 1
ATOM 670 O O . ASP A 1 85 ? -13.581 -7.678 14.215 1.00 95.75 85 ASP A O 1
ATOM 674 N N . SER A 1 86 ? -13.439 -5.526 13.635 1.00 91.75 86 SER A N 1
ATOM 675 C CA . SER A 1 86 ? -14.742 -5.169 14.202 1.00 91.75 86 SER A CA 1
ATOM 676 C C . SER A 1 86 ? -15.881 -5.601 13.283 1.00 91.75 86 SER A C 1
ATOM 678 O O . SER A 1 86 ? -15.747 -5.516 12.072 1.00 91.75 86 SER A O 1
ATOM 680 N N . SER A 1 87 ? -17.046 -5.962 13.823 1.00 84.19 87 SER A N 1
ATOM 681 C CA . SER A 1 87 ? -18.225 -6.359 13.032 1.00 84.19 87 SER A CA 1
ATOM 682 C C . SER A 1 87 ? -19.090 -5.196 12.517 1.00 84.19 87 SER A C 1
ATOM 684 O O . SER A 1 87 ? -19.965 -5.424 11.690 1.00 84.19 87 SER A O 1
ATOM 686 N N . GLY A 1 88 ? -18.863 -3.965 12.984 1.00 90.50 88 GLY A N 1
ATOM 687 C CA . GLY A 1 88 ? -19.616 -2.764 12.590 1.00 90.50 88 GLY A CA 1
ATOM 688 C C . GLY A 1 88 ? -18.723 -1.657 12.017 1.00 90.50 88 GLY A C 1
ATOM 689 O O . GLY A 1 88 ? -17.569 -1.934 11.670 1.00 90.50 88 GLY A O 1
ATOM 690 N N . PRO A 1 89 ? -19.222 -0.407 11.937 1.00 94.00 89 PRO A N 1
ATOM 691 C CA . PRO A 1 89 ? -18.413 0.739 11.534 1.00 94.00 89 PRO A CA 1
ATOM 692 C C . PRO A 1 89 ? -17.161 0.880 12.415 1.00 94.00 89 PRO A C 1
ATOM 694 O O . PRO A 1 89 ? -17.256 0.704 13.635 1.00 94.00 89 PRO A O 1
ATOM 697 N N . PRO A 1 90 ? -16.000 1.267 11.855 1.00 94.50 90 PRO A N 1
ATOM 698 C CA . PRO A 1 90 ? -14.802 1.483 12.655 1.00 94.50 90 PRO A CA 1
ATOM 699 C C . PRO A 1 90 ? -15.006 2.631 13.651 1.00 94.50 90 PRO A C 1
ATOM 701 O O . PRO A 1 90 ? -15.423 3.737 13.288 1.00 94.50 90 PRO A O 1
ATOM 704 N N . GLY A 1 91 ? -14.673 2.379 14.917 1.00 94.88 91 GLY A N 1
ATOM 705 C CA . GLY A 1 91 ? -14.656 3.404 15.961 1.00 94.88 91 GLY A CA 1
ATOM 706 C C . GLY A 1 91 ? -13.493 4.389 15.806 1.00 94.88 91 GLY A C 1
ATOM 707 O O . GLY A 1 91 ? -12.593 4.188 14.993 1.00 94.88 91 GLY A O 1
ATOM 708 N N . GLU A 1 92 ? -13.494 5.446 16.618 1.00 96.75 92 GLU A N 1
ATOM 709 C CA . GLU A 1 92 ? -12.461 6.497 16.624 1.00 96.75 92 GLU A CA 1
ATOM 710 C C . GLU A 1 92 ? -11.049 5.926 16.797 1.00 96.75 92 GLU A C 1
ATOM 712 O O . GLU A 1 92 ? -10.199 6.128 15.934 1.00 96.75 92 GLU A O 1
ATOM 717 N N . LYS A 1 93 ? -10.845 5.083 17.817 1.00 96.62 93 LYS A N 1
ATOM 718 C CA . LYS A 1 93 ? -9.558 4.424 18.074 1.00 96.62 93 LYS A CA 1
ATOM 719 C C . LYS A 1 93 ? -9.026 3.655 16.862 1.00 96.62 93 LYS A C 1
ATOM 721 O O . LYS A 1 93 ? -7.837 3.704 16.577 1.00 96.62 93 LYS A O 1
ATOM 726 N N . ALA A 1 94 ? -9.898 2.951 16.136 1.00 96.94 94 ALA A N 1
ATOM 727 C CA . ALA A 1 94 ? -9.466 2.199 14.964 1.00 96.94 94 ALA A CA 1
ATOM 728 C C . ALA A 1 94 ? -8.975 3.134 13.848 1.00 96.94 94 ALA A C 1
ATOM 730 O O . ALA A 1 94 ? -7.959 2.865 13.212 1.00 96.94 94 ALA A O 1
ATOM 731 N N . ARG A 1 95 ? -9.659 4.268 13.647 1.00 96.69 95 ARG A N 1
ATOM 732 C CA . ARG A 1 95 ? -9.257 5.294 12.672 1.00 96.69 95 ARG A CA 1
ATOM 733 C C . ARG A 1 95 ? -7.929 5.940 13.059 1.00 96.69 95 ARG A C 1
ATOM 735 O O . ARG A 1 95 ? -7.080 6.111 12.191 1.00 96.69 95 ARG A O 1
ATOM 742 N N . GLU A 1 96 ? -7.734 6.247 14.340 1.00 97.88 96 GLU A N 1
ATOM 743 C CA . GLU A 1 96 ? -6.473 6.786 14.865 1.00 97.88 96 GLU A CA 1
ATOM 744 C C . GLU A 1 96 ? -5.309 5.813 14.661 1.00 97.88 96 GLU A C 1
ATOM 746 O O . GLU A 1 96 ? -4.242 6.225 14.214 1.00 97.88 96 GLU A O 1
ATOM 751 N N . THR A 1 97 ? -5.518 4.517 14.914 1.00 98.19 97 THR A N 1
ATOM 752 C CA . THR A 1 97 ? -4.510 3.475 14.678 1.00 98.19 97 THR A CA 1
ATOM 753 C C . THR A 1 97 ? -4.101 3.401 13.208 1.00 98.19 97 THR A C 1
ATOM 755 O O . THR A 1 97 ? -2.908 3.429 12.911 1.00 98.19 97 THR A O 1
ATOM 758 N N . VAL A 1 98 ? -5.063 3.365 12.277 1.00 97.69 98 VAL A N 1
ATOM 759 C CA . VAL A 1 98 ? -4.756 3.363 10.834 1.00 97.69 98 VAL A CA 1
ATOM 760 C C . VAL A 1 98 ? -4.024 4.641 10.434 1.00 97.69 98 VAL A C 1
ATOM 762 O O . VAL A 1 98 ? -3.016 4.578 9.733 1.00 97.69 98 VAL A O 1
ATOM 765 N N . ALA A 1 99 ? -4.505 5.800 10.893 1.00 96.81 99 ALA A N 1
ATOM 766 C CA . ALA A 1 99 ? -3.884 7.084 10.595 1.00 96.81 99 ALA A CA 1
ATOM 767 C C . ALA A 1 99 ? -2.440 7.139 11.105 1.00 96.81 99 ALA A C 1
ATOM 769 O O . ALA A 1 99 ? -1.555 7.549 10.360 1.00 96.81 99 ALA A O 1
ATOM 770 N N . SER A 1 100 ? -2.183 6.680 12.332 1.00 97.50 100 SER A N 1
ATOM 771 C CA . SER A 1 100 ? -0.841 6.624 12.914 1.00 97.50 100 SER A CA 1
ATOM 772 C C . SER A 1 100 ? 0.077 5.682 12.131 1.00 97.50 100 SER A C 1
ATOM 774 O O . SER A 1 100 ? 1.163 6.105 11.739 1.00 97.50 100 SER A O 1
ATOM 776 N N . ALA A 1 101 ? -0.380 4.468 11.805 1.00 97.94 101 ALA A N 1
ATOM 777 C CA . ALA A 1 101 ? 0.409 3.495 11.048 1.00 97.94 101 ALA A CA 1
ATOM 778 C C . ALA A 1 101 ? 0.813 4.020 9.656 1.00 97.94 101 ALA A C 1
ATOM 780 O O . ALA A 1 101 ? 1.968 3.890 9.247 1.00 97.94 101 ALA A O 1
ATOM 781 N N . LEU A 1 102 ? -0.113 4.659 8.930 1.00 96.94 102 LEU A N 1
ATOM 782 C CA . LEU A 1 102 ? 0.182 5.242 7.615 1.00 96.94 102 LEU A CA 1
ATOM 783 C C . LEU A 1 102 ? 1.034 6.518 7.718 1.00 96.94 102 LEU A C 1
ATOM 785 O O . LEU A 1 102 ? 1.917 6.725 6.887 1.00 96.94 102 LEU A O 1
ATOM 789 N N . SER A 1 103 ? 0.834 7.332 8.759 1.00 96.00 103 SER A N 1
ATOM 790 C CA . SER A 1 103 ? 1.640 8.540 8.999 1.00 96.00 103 SER A CA 1
ATOM 791 C C . SER A 1 103 ? 3.102 8.196 9.276 1.00 96.00 103 SER A C 1
ATOM 793 O O . SER A 1 103 ? 3.991 8.862 8.751 1.00 96.00 103 SER A O 1
ATOM 795 N N . THR A 1 104 ? 3.372 7.108 10.010 1.00 97.50 104 THR A N 1
ATOM 796 C CA . THR A 1 104 ? 4.737 6.594 10.199 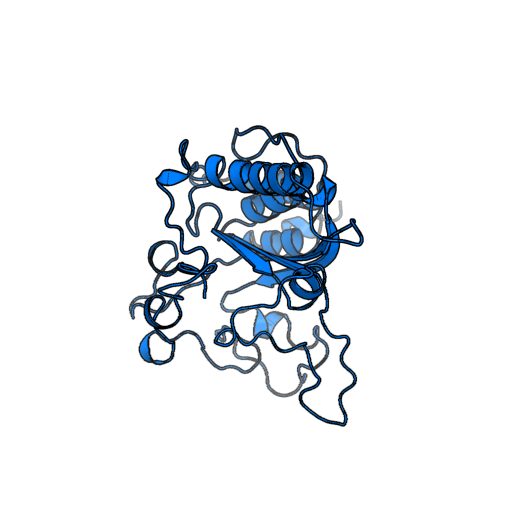1.00 97.50 104 THR A CA 1
ATOM 797 C C . THR A 1 104 ? 5.428 6.343 8.857 1.00 97.50 104 THR A C 1
ATOM 799 O O . THR A 1 104 ? 6.598 6.686 8.703 1.00 97.50 104 THR A O 1
ATOM 802 N N . LEU A 1 105 ? 4.722 5.799 7.859 1.00 97.75 105 LEU A N 1
ATOM 803 C CA . LEU A 1 105 ? 5.294 5.582 6.527 1.00 97.75 105 LEU A CA 1
ATOM 804 C C . LEU A 1 105 ? 5.550 6.893 5.773 1.00 97.75 105 LEU A C 1
ATOM 806 O O . LEU A 1 105 ? 6.594 7.026 5.131 1.00 97.75 105 LEU A O 1
ATOM 810 N N . ASP A 1 106 ? 4.627 7.853 5.862 1.00 97.06 106 ASP A N 1
ATOM 811 C CA . ASP A 1 106 ? 4.745 9.173 5.227 1.00 97.06 106 ASP A CA 1
ATOM 812 C C . ASP A 1 106 ? 5.884 10.027 5.816 1.00 97.06 106 ASP A C 1
ATOM 814 O O . ASP A 1 106 ? 6.504 10.828 5.105 1.00 97.06 106 ASP A O 1
ATOM 818 N N . GLU A 1 107 ? 6.187 9.848 7.102 1.00 97.19 107 GLU A N 1
ATOM 819 C CA . GLU A 1 107 ? 7.330 10.462 7.785 1.00 97.19 107 GLU A CA 1
ATOM 820 C C . GLU A 1 107 ? 8.640 9.733 7.470 1.00 97.19 107 GLU A C 1
ATOM 822 O O . GLU A 1 107 ? 9.668 10.363 7.194 1.00 97.19 107 GLU A O 1
ATOM 827 N N . ALA A 1 108 ? 8.607 8.399 7.470 1.00 97.62 108 ALA A N 1
ATOM 828 C CA . ALA A 1 108 ? 9.779 7.568 7.241 1.00 97.62 108 ALA A CA 1
ATOM 829 C C . ALA A 1 108 ? 10.297 7.702 5.812 1.00 97.62 108 ALA A C 1
ATOM 831 O O . ALA A 1 108 ? 11.500 7.845 5.603 1.00 97.62 108 ALA A O 1
ATOM 832 N N . TYR A 1 109 ? 9.418 7.702 4.814 1.00 98.00 109 TYR A N 1
ATOM 833 C CA . TYR A 1 109 ? 9.816 7.564 3.419 1.00 98.00 109 TYR A CA 1
ATOM 834 C C . TYR A 1 109 ? 9.320 8.724 2.568 1.00 98.00 109 TYR A C 1
ATOM 836 O O . TYR A 1 109 ? 8.151 9.104 2.588 1.00 98.00 109 TYR A O 1
ATOM 844 N N . LYS A 1 110 ? 10.203 9.266 1.725 1.00 97.06 110 LYS A N 1
ATOM 845 C CA . LYS A 1 110 ? 9.783 10.201 0.684 1.00 97.06 110 LYS A CA 1
ATOM 846 C C . LYS A 1 110 ? 8.758 9.505 -0.199 1.00 97.06 110 LYS A C 1
ATOM 848 O O . LYS A 1 110 ? 9.033 8.428 -0.729 1.00 97.06 110 LYS A O 1
ATOM 853 N N . ARG A 1 111 ? 7.628 10.174 -0.436 1.00 95.94 111 ARG A N 1
ATOM 854 C CA . ARG A 1 111 ? 6.601 9.714 -1.375 1.00 95.94 111 ARG A CA 1
ATOM 855 C C . ARG A 1 111 ? 7.085 9.810 -2.826 1.00 95.94 111 ARG A C 1
ATOM 857 O O . ARG A 1 111 ? 6.764 10.769 -3.534 1.00 95.94 111 ARG A O 1
ATOM 864 N N . SER A 1 112 ? 7.916 8.847 -3.226 1.00 96.06 112 SER A N 1
ATOM 865 C CA . SER A 1 112 ? 8.533 8.667 -4.546 1.00 96.06 112 SER A CA 1
ATOM 866 C C . SER A 1 112 ? 8.948 7.214 -4.779 1.00 96.06 112 SER A C 1
ATOM 868 O O . SER A 1 112 ? 9.074 6.439 -3.838 1.00 96.06 112 SER A O 1
ATOM 870 N N . HIS A 1 113 ? 9.224 6.847 -6.034 1.00 95.00 113 HIS A N 1
ATOM 871 C CA . HIS A 1 113 ? 9.653 5.491 -6.396 1.00 95.00 113 HIS A CA 1
ATOM 872 C C . HIS A 1 113 ? 10.960 5.040 -5.709 1.00 95.00 113 HIS A C 1
ATOM 874 O O . HIS A 1 113 ? 11.174 3.843 -5.565 1.00 95.00 113 HIS A O 1
ATOM 880 N N . GLU A 1 114 ? 11.836 5.970 -5.304 1.00 94.88 114 GLU A N 1
ATOM 881 C CA . GLU A 1 114 ? 13.070 5.673 -4.548 1.00 94.88 114 GLU A CA 1
ATOM 882 C C . GLU A 1 114 ? 12.831 5.499 -3.039 1.00 94.88 114 GLU A C 1
ATOM 884 O O . GLU A 1 114 ? 13.643 4.866 -2.365 1.00 94.88 114 GLU A O 1
ATOM 889 N N . GLY A 1 115 ? 11.756 6.098 -2.516 1.00 97.12 115 GLY A N 1
ATOM 890 C CA . GLY A 1 115 ? 11.274 5.909 -1.151 1.00 97.12 115 GLY A CA 1
ATOM 891 C C . GLY A 1 115 ? 10.127 4.907 -1.161 1.00 97.12 115 GLY A C 1
ATOM 892 O O . GLY A 1 115 ? 10.313 3.769 -1.590 1.00 97.12 115 GLY A O 1
ATOM 893 N N . LEU A 1 116 ? 8.941 5.333 -0.732 1.00 97.81 116 LEU A N 1
ATOM 894 C CA . LEU A 1 116 ? 7.745 4.497 -0.716 1.00 97.81 116 LEU A CA 1
ATOM 895 C C . LEU A 1 116 ? 6.561 5.259 -1.305 1.00 97.81 116 LEU A C 1
ATOM 897 O O . LEU A 1 116 ? 6.306 6.408 -0.954 1.00 97.81 116 LEU A O 1
ATOM 901 N N . ILE A 1 117 ? 5.814 4.608 -2.187 1.00 97.25 117 ILE A N 1
ATOM 902 C CA . ILE A 1 117 ? 4.490 5.061 -2.601 1.00 97.25 117 ILE A CA 1
ATOM 903 C C . ILE A 1 117 ? 3.481 4.085 -2.010 1.00 97.25 117 ILE A C 1
ATOM 905 O O . ILE A 1 117 ? 3.638 2.876 -2.172 1.00 97.25 117 ILE A O 1
ATOM 909 N N . HIS A 1 118 ? 2.453 4.606 -1.345 1.00 96.88 118 HIS A N 1
ATOM 910 C CA . HIS A 1 118 ? 1.338 3.796 -0.874 1.00 96.88 118 HIS A CA 1
ATOM 911 C C . HIS A 1 118 ? -0.014 4.435 -1.188 1.00 96.88 118 HIS A C 1
ATOM 913 O O . HIS A 1 118 ? -0.111 5.644 -1.417 1.00 96.88 118 HIS A O 1
ATOM 919 N N . SER A 1 119 ? -1.039 3.593 -1.263 1.00 96.25 119 SER A N 1
ATOM 920 C CA . SER A 1 119 ? -2.434 3.997 -1.441 1.00 96.25 119 SER A CA 1
ATOM 921 C C . SER A 1 119 ? -3.357 2.995 -0.763 1.00 96.25 119 SER A C 1
ATOM 923 O O . SER A 1 119 ? -3.183 1.786 -0.948 1.00 96.25 119 SER A O 1
ATOM 925 N N . MET A 1 120 ? -4.348 3.501 -0.034 1.00 96.75 120 MET A N 1
ATOM 926 C CA . MET A 1 120 ? -5.396 2.704 0.597 1.00 96.75 120 MET A CA 1
ATOM 927 C C . MET A 1 120 ? -6.667 2.767 -0.254 1.00 96.75 120 MET A C 1
ATOM 929 O O . MET A 1 120 ? -7.095 3.851 -0.648 1.00 96.75 120 MET A O 1
ATOM 933 N N . ALA A 1 121 ? -7.272 1.618 -0.528 1.00 95.94 121 ALA A N 1
ATOM 934 C CA . ALA A 1 121 ? -8.560 1.501 -1.202 1.00 95.94 121 ALA A CA 1
ATOM 935 C C . ALA A 1 121 ? -9.546 0.740 -0.312 1.00 95.94 121 ALA A C 1
ATOM 937 O O . ALA A 1 121 ? -9.138 -0.132 0.454 1.00 95.94 121 ALA A O 1
ATOM 938 N N . TYR A 1 122 ? -10.832 1.057 -0.435 1.00 95.44 122 TYR A N 1
ATOM 939 C CA . TYR A 1 122 ? -11.913 0.426 0.319 1.00 95.44 122 TYR A CA 1
ATOM 940 C C . TYR A 1 122 ? -12.892 -0.227 -0.650 1.00 95.44 122 TYR A C 1
ATOM 942 O O . TYR A 1 122 ? -13.207 0.343 -1.696 1.00 95.44 122 TYR A O 1
ATOM 950 N N . SER A 1 123 ? -13.333 -1.434 -0.320 1.00 95.06 123 SER A N 1
ATOM 951 C CA . SER A 1 123 ? -14.284 -2.195 -1.124 1.00 95.06 123 SER A CA 1
ATOM 952 C C . SER A 1 123 ? -15.729 -1.884 -0.708 1.00 95.06 123 SER A C 1
ATOM 954 O O . SER A 1 123 ? -15.952 -1.257 0.334 1.00 95.06 123 SER A O 1
ATOM 956 N N . PRO A 1 124 ? -16.734 -2.354 -1.470 1.00 94.19 124 PRO A N 1
ATOM 957 C CA . PRO A 1 124 ? -18.135 -2.257 -1.058 1.00 94.19 124 PRO A CA 1
ATOM 958 C C . PRO A 1 124 ? -18.390 -2.862 0.334 1.00 94.19 124 PRO A C 1
ATOM 960 O O . PRO A 1 124 ? -19.143 -2.287 1.114 1.00 94.19 124 PRO A O 1
ATOM 963 N N . ALA A 1 125 ? -17.684 -3.944 0.694 1.00 94.00 125 ALA A N 1
ATOM 964 C CA . ALA A 1 125 ? -17.843 -4.618 1.985 1.00 94.00 125 ALA A CA 1
ATOM 965 C C . ALA A 1 125 ? -17.528 -3.702 3.181 1.00 94.00 125 ALA A C 1
ATOM 967 O O . ALA A 1 125 ? -18.181 -3.791 4.220 1.00 94.00 125 ALA A O 1
ATOM 968 N N . TYR A 1 126 ? -16.583 -2.767 3.026 1.00 95.06 126 TYR A N 1
ATOM 969 C CA . TYR A 1 126 ? -16.304 -1.769 4.058 1.00 95.06 126 TYR A CA 1
ATOM 970 C C . TYR A 1 126 ? -17.470 -0.795 4.247 1.00 95.06 126 TYR A C 1
ATOM 972 O O . TYR A 1 126 ? -17.793 -0.425 5.378 1.00 95.06 126 TYR A O 1
ATOM 980 N N . PHE A 1 127 ? -18.101 -0.369 3.152 1.00 93.88 127 PHE A N 1
ATOM 981 C CA . PHE A 1 127 ? -19.199 0.595 3.188 1.00 93.88 127 PHE A CA 1
ATOM 982 C C . PHE A 1 127 ? -20.516 -0.030 3.655 1.00 93.88 127 PHE A C 1
ATOM 984 O O . PHE A 1 127 ? -21.258 0.635 4.374 1.00 93.88 127 PHE A O 1
ATOM 991 N N . ASP A 1 128 ? -20.745 -1.318 3.381 1.00 92.19 128 ASP A N 1
ATOM 992 C CA . ASP A 1 128 ? -21.902 -2.088 3.875 1.00 92.19 128 ASP A CA 1
ATOM 993 C C . ASP A 1 128 ? -21.979 -2.161 5.413 1.00 92.19 128 ASP A C 1
ATOM 995 O O . ASP A 1 128 ? -23.001 -2.540 5.985 1.00 92.19 128 ASP A O 1
ATOM 999 N N . ARG A 1 129 ? -20.903 -1.779 6.111 1.00 94.12 129 ARG A N 1
ATOM 1000 C CA . ARG A 1 129 ? -20.859 -1.700 7.577 1.00 94.12 129 ARG A CA 1
ATOM 1001 C C . ARG A 1 129 ? -21.561 -0.466 8.132 1.00 94.12 129 ARG A C 1
ATOM 1003 O O . ARG A 1 129 ? -21.823 -0.437 9.332 1.00 94.12 129 ARG A O 1
ATOM 1010 N N . PHE A 1 130 ? -21.799 0.560 7.318 1.00 93.31 130 PHE A N 1
ATOM 1011 C CA . PHE A 1 130 ? -22.405 1.821 7.740 1.00 93.31 130 PHE A CA 1
ATOM 1012 C C . PHE A 1 130 ? -23.908 1.836 7.455 1.00 93.31 130 PHE A C 1
ATOM 1014 O O . PHE A 1 130 ? -24.357 1.380 6.411 1.00 93.31 130 PHE A O 1
ATOM 1021 N N . ASP A 1 131 ? -24.686 2.449 8.351 1.00 92.62 131 ASP A N 1
ATOM 1022 C CA . ASP A 1 131 ? -26.126 2.653 8.127 1.00 92.62 131 ASP A CA 1
ATOM 1023 C C . ASP A 1 131 ? -26.410 3.687 7.020 1.00 92.62 131 ASP A C 1
ATOM 1025 O O . ASP A 1 131 ? -27.485 3.699 6.420 1.00 92.62 131 ASP A O 1
ATOM 1029 N N . ALA A 1 132 ? -25.461 4.598 6.777 1.00 90.75 132 ALA A N 1
ATOM 1030 C CA . ALA A 1 132 ? -25.579 5.633 5.760 1.00 90.75 132 ALA A CA 1
ATOM 1031 C C . ALA A 1 132 ? -25.263 5.069 4.370 1.00 90.75 132 ALA A C 1
ATOM 1033 O O . ALA A 1 132 ? -24.216 4.460 4.165 1.00 90.75 132 ALA A O 1
ATOM 1034 N N . SER A 1 133 ? -26.145 5.331 3.407 1.00 88.88 133 SER A N 1
ATOM 1035 C CA . SER A 1 133 ? -25.916 4.980 2.006 1.00 88.88 133 SER A CA 1
ATOM 1036 C C . SER A 1 133 ? -24.813 5.835 1.376 1.00 88.88 133 SER A C 1
ATOM 1038 O O . SER A 1 133 ? -24.602 6.990 1.759 1.00 88.88 133 SER A O 1
ATOM 1040 N N . LEU A 1 134 ? -24.131 5.264 0.383 1.00 90.25 134 LEU A N 1
ATOM 1041 C CA . LEU A 1 134 ? -23.208 5.998 -0.479 1.00 90.25 134 LEU A CA 1
ATOM 1042 C C . LEU A 1 134 ? -23.953 7.058 -1.314 1.00 90.25 134 LEU A C 1
ATOM 1044 O O . LEU A 1 134 ? -25.155 6.910 -1.541 1.00 90.25 134 LEU A O 1
ATOM 1048 N N . PRO A 1 135 ? -23.259 8.115 -1.776 1.00 89.50 135 PRO A N 1
ATOM 1049 C CA . PRO A 1 135 ? -23.814 9.058 -2.745 1.00 89.50 135 PRO A CA 1
ATOM 1050 C C . PRO A 1 135 ? -24.334 8.355 -4.008 1.00 89.50 135 PRO A C 1
ATOM 1052 O O . PRO A 1 135 ? -23.690 7.433 -4.503 1.00 89.50 135 PRO A O 1
ATOM 1055 N N . ASP A 1 136 ? -25.468 8.815 -4.550 1.00 86.25 136 ASP A N 1
ATOM 1056 C CA . ASP A 1 136 ? -26.131 8.198 -5.715 1.00 86.25 136 ASP A CA 1
ATOM 1057 C C . ASP A 1 136 ? -25.268 8.195 -6.994 1.00 86.25 136 ASP A C 1
ATOM 1059 O O . ASP A 1 136 ? -25.505 7.412 -7.913 1.00 86.25 136 ASP A O 1
ATOM 1063 N N . ASP A 1 137 ? -24.289 9.095 -7.079 1.00 84.44 137 ASP A N 1
ATOM 1064 C CA . ASP A 1 137 ? -23.359 9.248 -8.197 1.00 84.44 137 ASP A CA 1
ATOM 1065 C C . ASP A 1 137 ? -22.080 8.404 -8.059 1.00 84.44 137 ASP A C 1
ATOM 1067 O O . ASP A 1 137 ? -21.270 8.370 -8.989 1.00 84.44 137 ASP A O 1
ATOM 1071 N N . LEU A 1 138 ? -21.912 7.686 -6.942 1.00 85.12 138 LEU A N 1
ATOM 1072 C CA . LEU A 1 138 ? -20.797 6.773 -6.710 1.00 85.12 138 LEU A CA 1
ATOM 1073 C C . LEU A 1 138 ? -21.254 5.312 -6.812 1.00 85.12 138 LEU A C 1
ATOM 1075 O O . LEU A 1 138 ? -21.897 4.780 -5.909 1.00 85.12 138 LEU A O 1
ATOM 1079 N N . ASP A 1 139 ? -20.854 4.636 -7.891 1.00 81.8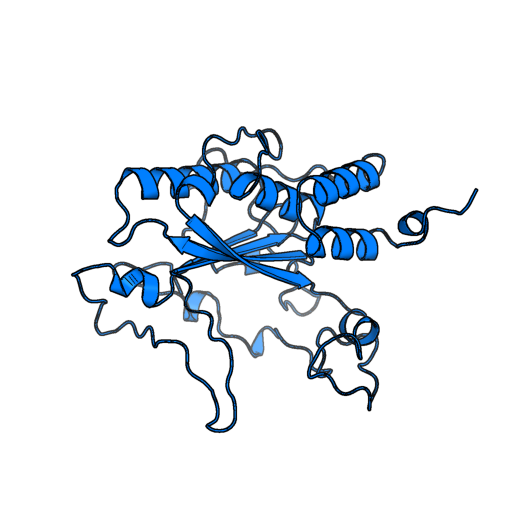8 139 ASP A N 1
ATOM 1080 C CA . ASP A 1 139 ? -21.085 3.198 -8.060 1.00 81.88 139 ASP A CA 1
ATOM 1081 C C . ASP A 1 139 ? -19.892 2.382 -7.529 1.00 81.88 139 ASP A C 1
ATOM 1083 O O . ASP A 1 139 ? -18.759 2.535 -7.991 1.00 81.88 139 ASP A O 1
ATOM 1087 N N . LEU A 1 140 ? -20.155 1.495 -6.567 1.00 87.88 140 LEU A N 1
ATOM 1088 C CA . LEU A 1 140 ? -19.196 0.538 -6.006 1.00 87.88 140 LEU A CA 1
ATOM 1089 C C . LEU A 1 140 ? -19.786 -0.879 -6.096 1.00 87.88 140 LEU A C 1
ATOM 1091 O O . LEU A 1 140 ? -20.257 -1.428 -5.097 1.00 87.88 140 LEU A O 1
ATOM 1095 N N . PRO A 1 141 ? -19.802 -1.490 -7.295 1.00 89.75 141 PRO A N 1
ATOM 1096 C CA . PRO A 1 141 ? -20.432 -2.785 -7.481 1.00 89.75 141 PRO A CA 1
ATOM 1097 C C . PRO A 1 141 ? -19.624 -3.894 -6.789 1.00 89.75 141 PRO A C 1
ATOM 1099 O O . PRO A 1 141 ? -18.389 -3.885 -6.846 1.00 89.75 141 PRO A O 1
ATOM 1102 N N . PRO A 1 142 ? -20.288 -4.903 -6.194 1.00 89.12 142 PRO A N 1
ATOM 1103 C CA . PRO A 1 142 ? -19.591 -6.048 -5.629 1.00 89.12 142 PRO A CA 1
ATOM 1104 C C . PRO A 1 142 ? -18.839 -6.825 -6.722 1.00 89.12 142 PRO A C 1
ATOM 1106 O O . PRO A 1 142 ? -19.276 -6.864 -7.885 1.00 89.12 142 PRO A O 1
ATOM 1109 N N . PRO A 1 143 ? -17.718 -7.480 -6.369 1.00 91.56 143 PRO A N 1
ATOM 1110 C CA . PRO A 1 143 ? -16.966 -8.293 -7.310 1.00 91.56 143 PRO A CA 1
ATOM 1111 C C . PRO A 1 143 ? -17.861 -9.404 -7.868 1.00 91.56 143 PRO A C 1
ATOM 1113 O O . PRO A 1 143 ? -18.685 -9.996 -7.170 1.00 91.56 143 PRO A O 1
ATOM 1116 N N . ARG A 1 144 ? -17.714 -9.699 -9.161 1.00 91.75 144 ARG A N 1
ATOM 1117 C CA . ARG A 1 144 ? -18.488 -10.745 -9.836 1.00 91.75 144 ARG A CA 1
ATOM 1118 C C . ARG A 1 144 ? -17.645 -11.464 -10.870 1.00 91.75 144 ARG A C 1
ATOM 1120 O O . ARG A 1 144 ? -16.785 -10.869 -11.515 1.00 91.75 144 ARG A O 1
ATOM 1127 N N . ARG A 1 145 ? -17.951 -12.742 -11.082 1.00 92.06 145 ARG A N 1
ATOM 1128 C CA . ARG A 1 145 ? -17.395 -13.512 -12.200 1.00 92.06 145 ARG A CA 1
ATOM 1129 C C . ARG A 1 145 ? -17.695 -12.826 -13.537 1.00 92.06 145 ARG A C 1
ATOM 1131 O O . ARG A 1 145 ? -18.789 -12.285 -13.735 1.00 92.06 145 ARG A O 1
ATOM 1138 N N . LEU A 1 146 ? -16.735 -12.882 -14.456 1.00 88.44 146 LEU A N 1
ATOM 1139 C CA . LEU A 1 146 ? -16.883 -12.309 -15.795 1.00 88.44 146 LEU A CA 1
ATOM 1140 C C . LEU A 1 146 ? -17.732 -13.207 -16.698 1.00 88.44 146 LEU A C 1
ATOM 1142 O O . LEU A 1 146 ? -18.494 -12.707 -17.525 1.00 88.44 146 LEU A O 1
ATOM 1146 N N . SER A 1 147 ? -17.644 -14.524 -16.509 1.00 89.81 147 SER A N 1
ATOM 1147 C CA . SER A 1 147 ? -18.401 -15.511 -17.275 1.00 89.81 147 SER A CA 1
ATOM 1148 C C . SER A 1 147 ? -19.098 -16.548 -16.388 1.00 89.81 147 SER A C 1
ATOM 1150 O O . SER A 1 147 ? -18.759 -16.745 -15.223 1.00 89.81 147 SER A O 1
ATOM 1152 N N . ALA A 1 148 ? -20.096 -17.241 -16.943 1.00 87.94 148 ALA A N 1
ATOM 1153 C CA . ALA A 1 148 ? -20.888 -18.224 -16.200 1.00 87.94 148 ALA A CA 1
ATOM 1154 C C . ALA A 1 148 ? -20.147 -19.542 -15.898 1.00 87.94 148 ALA A C 1
ATOM 1156 O O . ALA A 1 148 ? -20.599 -20.300 -15.038 1.00 87.94 148 ALA A O 1
ATOM 1157 N N . PHE A 1 149 ? -19.050 -19.829 -16.604 1.00 89.00 149 PHE A N 1
ATOM 1158 C CA . PHE A 1 149 ? -18.272 -21.061 -16.440 1.00 89.00 149 PHE A CA 1
ATOM 1159 C C . PHE A 1 149 ? -17.108 -20.910 -15.453 1.00 89.00 149 PHE A C 1
ATOM 1161 O O . PHE A 1 149 ? -16.542 -21.911 -15.020 1.00 89.00 149 PHE A O 1
ATOM 1168 N N . GLU A 1 150 ? -16.757 -19.682 -15.076 1.00 84.12 150 GLU A N 1
ATOM 1169 C CA . GLU A 1 150 ? -15.749 -19.418 -14.056 1.00 84.12 150 GLU A CA 1
ATOM 1170 C C . GLU A 1 150 ? -16.356 -19.527 -12.650 1.00 84.12 150 GLU A C 1
ATOM 1172 O O . GLU A 1 150 ? -17.502 -19.132 -12.401 1.00 84.12 150 GLU A O 1
ATOM 1177 N N . GLN A 1 151 ? -15.553 -20.047 -11.722 1.00 87.56 151 GLN A N 1
ATOM 1178 C CA . GLN A 1 151 ? -15.825 -20.072 -10.284 1.00 87.56 151 GLN A CA 1
ATOM 1179 C C . GLN A 1 151 ? -14.611 -19.474 -9.559 1.00 87.56 151 GLN A C 1
ATOM 1181 O O . GLN A 1 151 ? -13.812 -20.222 -8.997 1.00 87.56 151 GLN A O 1
ATOM 1186 N N . PRO A 1 152 ? -14.378 -18.155 -9.687 1.00 89.00 152 PRO A N 1
ATOM 1187 C CA . PRO A 1 152 ? -13.266 -17.514 -9.008 1.00 89.00 152 PRO A CA 1
ATOM 1188 C C . PRO A 1 152 ? -13.578 -17.361 -7.518 1.00 89.00 152 PRO A C 1
ATOM 1190 O O . PRO A 1 152 ? -14.715 -17.054 -7.153 1.00 89.00 152 PRO A O 1
ATOM 1193 N N . ASP A 1 153 ? -12.549 -17.491 -6.688 1.00 89.38 153 ASP A N 1
ATOM 1194 C CA . ASP A 1 153 ? -12.578 -16.915 -5.348 1.00 89.38 153 ASP A CA 1
ATOM 1195 C C . ASP A 1 153 ? -12.483 -15.394 -5.521 1.00 89.38 153 ASP A C 1
ATOM 1197 O O . ASP A 1 153 ? -11.521 -14.888 -6.108 1.00 89.38 153 ASP A O 1
ATOM 1201 N N . LEU A 1 154 ? -13.533 -14.679 -5.124 1.00 91.69 154 LEU A N 1
ATOM 1202 C CA . LEU A 1 154 ? -13.616 -13.229 -5.274 1.00 91.69 154 LEU A CA 1
ATOM 1203 C C . LEU A 1 154 ? -12.965 -12.550 -4.071 1.00 91.69 154 LEU A C 1
ATOM 1205 O O . LEU A 1 154 ? -13.124 -13.002 -2.942 1.00 91.69 154 LEU A O 1
ATOM 1209 N N . ASP A 1 155 ? -12.257 -11.453 -4.325 1.00 93.19 155 ASP A N 1
ATOM 1210 C CA . ASP A 1 155 ? -11.695 -10.621 -3.265 1.00 93.19 155 ASP A CA 1
ATOM 1211 C C . ASP A 1 155 ? -12.811 -9.755 -2.666 1.00 93.19 155 ASP A C 1
ATOM 1213 O O . ASP A 1 155 ? -13.283 -8.817 -3.308 1.00 93.19 155 ASP A O 1
ATOM 1217 N N . ASP A 1 156 ? -13.248 -10.094 -1.458 1.00 93.94 156 ASP A N 1
ATOM 1218 C CA . ASP A 1 156 ? -14.338 -9.452 -0.712 1.00 93.94 156 ASP A CA 1
ATOM 1219 C C . ASP A 1 156 ? -13.855 -8.721 0.551 1.00 93.94 156 ASP A C 1
ATOM 1221 O O . ASP A 1 156 ? -14.662 -8.284 1.369 1.00 93.94 156 ASP A O 1
ATOM 1225 N N . GLN A 1 157 ? -12.537 -8.565 0.704 1.00 96.94 157 GLN A N 1
ATOM 1226 C CA . GLN A 1 157 ? -11.936 -7.908 1.861 1.00 96.94 157 GLN A CA 1
ATOM 1227 C C . GLN A 1 157 ? -12.334 -6.431 1.933 1.00 96.94 157 GLN A C 1
ATOM 1229 O O . GLN A 1 157 ? -12.555 -5.784 0.909 1.00 96.94 157 GLN A O 1
ATOM 1234 N N . ASP A 1 158 ? -12.388 -5.876 3.143 1.00 97.25 158 ASP A N 1
ATOM 1235 C CA . ASP A 1 158 ? -12.829 -4.498 3.396 1.00 97.25 158 ASP A CA 1
ATOM 1236 C C . ASP A 1 158 ? -11.938 -3.452 2.724 1.00 97.25 158 ASP A C 1
ATOM 1238 O O . ASP A 1 158 ? -12.412 -2.428 2.229 1.00 97.25 158 ASP A O 1
ATOM 1242 N N . ALA A 1 159 ? -10.631 -3.695 2.717 1.00 97.75 159 ALA A N 1
ATOM 1243 C CA . ALA A 1 159 ? -9.673 -2.744 2.191 1.00 97.75 159 ALA A CA 1
ATOM 1244 C C . ALA A 1 159 ? -8.476 -3.409 1.514 1.00 97.75 159 ALA A C 1
ATOM 1246 O O . ALA A 1 159 ? -8.160 -4.580 1.724 1.00 97.75 159 ALA A O 1
ATOM 1247 N N . LEU A 1 160 ? -7.784 -2.610 0.711 1.00 98.00 160 LEU A N 1
ATOM 1248 C CA . LEU A 1 160 ? -6.544 -2.962 0.045 1.00 98.00 160 LEU A CA 1
ATOM 1249 C C . LEU A 1 160 ? -5.517 -1.864 0.303 1.00 98.00 160 LEU A C 1
ATOM 1251 O O . LEU A 1 160 ? -5.706 -0.724 -0.125 1.00 98.00 160 LEU A O 1
ATOM 1255 N N . LEU A 1 161 ? -4.399 -2.218 0.931 1.00 98.44 161 LEU A N 1
ATOM 1256 C CA . LEU A 1 161 ? -3.231 -1.350 0.996 1.00 98.44 161 LEU A CA 1
ATOM 1257 C C . LEU A 1 161 ? -2.209 -1.785 -0.052 1.00 98.44 161 LEU A C 1
ATOM 1259 O O . LEU A 1 161 ? -1.727 -2.919 -0.049 1.00 98.44 161 LEU A O 1
ATOM 1263 N N . HIS A 1 162 ? -1.863 -0.864 -0.945 1.00 98.12 162 HIS A N 1
ATOM 1264 C CA . HIS A 1 162 ? -0.823 -1.061 -1.946 1.00 98.12 162 HIS A CA 1
ATOM 1265 C C . HIS A 1 162 ? 0.449 -0.335 -1.513 1.00 98.12 162 HIS A C 1
ATOM 1267 O O . HIS A 1 162 ? 0.414 0.870 -1.290 1.00 98.12 162 HIS A O 1
ATOM 1273 N N . LEU A 1 163 ? 1.566 -1.057 -1.436 1.00 98.31 163 LEU A N 1
ATOM 1274 C CA . LEU A 1 163 ? 2.912 -0.540 -1.191 1.00 98.31 163 LEU A CA 1
ATOM 1275 C C . LEU A 1 163 ? 3.767 -0.731 -2.445 1.00 98.31 163 LEU A C 1
ATOM 1277 O O . LEU A 1 163 ? 3.797 -1.829 -3.002 1.00 98.31 163 LEU A O 1
ATOM 1281 N N . ALA A 1 164 ? 4.500 0.298 -2.869 1.00 97.62 164 ALA A N 1
ATOM 1282 C CA . ALA A 1 164 ? 5.329 0.246 -4.067 1.00 97.62 164 ALA A CA 1
ATOM 1283 C C . ALA A 1 164 ? 6.658 1.005 -3.901 1.00 97.62 164 ALA A C 1
ATOM 1285 O O . ALA A 1 164 ? 6.688 2.154 -3.461 1.00 97.62 164 ALA A O 1
ATOM 1286 N N . SER A 1 165 ? 7.765 0.379 -4.312 1.00 96.75 165 SER A N 1
ATOM 1287 C CA . SER A 1 165 ? 9.102 0.992 -4.347 1.00 96.75 165 SER A CA 1
ATOM 1288 C C . SER A 1 165 ? 9.999 0.337 -5.400 1.00 96.75 165 SER A C 1
ATOM 1290 O O . SER A 1 165 ? 9.807 -0.811 -5.797 1.00 96.75 165 SER A O 1
ATOM 1292 N N . ASP A 1 166 ? 11.023 1.050 -5.859 1.00 93.00 166 ASP A N 1
ATOM 1293 C CA . ASP A 1 166 ? 12.138 0.449 -6.594 1.00 93.00 166 ASP A CA 1
ATOM 1294 C C . ASP A 1 166 ? 13.082 -0.355 -5.697 1.00 93.00 166 ASP A C 1
ATOM 1296 O O . ASP A 1 166 ? 13.922 -1.100 -6.211 1.00 93.00 166 ASP A O 1
ATOM 1300 N N . ARG A 1 167 ? 12.925 -0.218 -4.379 1.00 92.94 167 ARG A N 1
ATOM 1301 C CA . ARG A 1 167 ? 13.750 -0.815 -3.338 1.00 92.94 167 ARG A CA 1
ATOM 1302 C C . ARG A 1 167 ? 13.004 -1.942 -2.626 1.00 92.94 167 ARG A C 1
ATOM 1304 O O . ARG A 1 167 ? 11.966 -1.721 -2.008 1.00 92.94 167 ARG A O 1
ATOM 1311 N N . ALA A 1 168 ? 13.535 -3.160 -2.732 1.00 92.94 168 ALA A N 1
ATOM 1312 C CA . ALA A 1 168 ? 12.954 -4.347 -2.101 1.00 92.94 168 ALA A CA 1
ATOM 1313 C C . ALA A 1 168 ? 12.981 -4.261 -0.566 1.00 92.94 168 ALA A C 1
ATOM 1315 O O . ALA A 1 168 ? 12.007 -4.626 0.084 1.00 92.94 168 ALA A O 1
ATOM 1316 N N . ASP A 1 169 ? 14.076 -3.743 -0.009 1.00 93.62 169 ASP A N 1
ATOM 1317 C CA . ASP A 1 169 ? 14.250 -3.485 1.420 1.00 93.62 169 ASP A CA 1
ATOM 1318 C C . ASP A 1 169 ? 13.196 -2.508 1.948 1.00 93.62 169 ASP A C 1
ATOM 1320 O O . ASP A 1 169 ? 12.630 -2.757 3.004 1.00 93.62 169 ASP A O 1
ATOM 1324 N N . VAL A 1 170 ? 12.861 -1.460 1.188 1.00 97.00 170 VAL A N 1
ATOM 1325 C CA . VAL A 1 170 ? 11.859 -0.465 1.603 1.00 97.00 170 VAL A CA 1
ATOM 1326 C C . VAL A 1 170 ? 10.447 -1.049 1.668 1.00 97.00 170 VAL A C 1
ATOM 1328 O O . VAL A 1 170 ? 9.770 -0.862 2.674 1.00 97.00 170 VAL A O 1
ATOM 1331 N N . VAL A 1 171 ? 9.985 -1.774 0.638 1.00 97.38 171 VAL A N 1
ATOM 1332 C CA . VAL A 1 171 ? 8.639 -2.383 0.705 1.00 97.38 171 VAL A CA 1
ATOM 1333 C C . VAL A 1 171 ? 8.553 -3.474 1.770 1.00 97.38 171 VAL A C 1
ATOM 1335 O O . VAL A 1 171 ? 7.520 -3.582 2.415 1.00 97.38 171 VAL A O 1
ATOM 1338 N N . LEU A 1 172 ? 9.621 -4.252 1.985 1.00 96.81 172 LEU A N 1
ATOM 1339 C CA . LEU A 1 172 ? 9.670 -5.265 3.044 1.00 96.81 172 LEU A CA 1
ATOM 1340 C C . LEU A 1 172 ? 9.683 -4.639 4.439 1.00 96.81 172 LEU A C 1
ATOM 1342 O O . LEU A 1 172 ? 9.020 -5.142 5.337 1.00 96.81 172 LEU A O 1
ATOM 1346 N N . GLU A 1 173 ? 10.435 -3.557 4.631 1.00 97.50 173 GLU A N 1
ATOM 1347 C CA . GLU A 1 173 ? 10.492 -2.865 5.916 1.00 97.50 173 GLU A CA 1
ATOM 1348 C C . GLU A 1 173 ? 9.152 -2.190 6.245 1.00 97.50 173 GLU A C 1
ATOM 1350 O O . GLU A 1 173 ? 8.694 -2.288 7.382 1.00 97.50 173 GLU A O 1
ATOM 1355 N N . ALA A 1 174 ? 8.487 -1.587 5.255 1.00 98.25 174 ALA A N 1
ATOM 1356 C CA . ALA A 1 174 ? 7.146 -1.027 5.415 1.00 98.25 174 ALA A CA 1
ATOM 1357 C C . ALA A 1 174 ? 6.088 -2.104 5.723 1.00 98.25 174 ALA A C 1
ATOM 1359 O O . ALA A 1 174 ? 5.271 -1.914 6.616 1.00 98.25 174 ALA A O 1
ATOM 1360 N N . ASP A 1 175 ? 6.123 -3.242 5.024 1.00 98.25 175 ASP A N 1
ATOM 1361 C CA . ASP A 1 175 ? 5.263 -4.408 5.285 1.00 98.25 175 ASP A CA 1
ATOM 1362 C C . ASP A 1 175 ? 5.429 -4.901 6.734 1.00 98.25 175 ASP A C 1
ATOM 1364 O O . ASP A 1 175 ? 4.466 -4.941 7.496 1.00 98.25 175 ASP A O 1
ATOM 1368 N N . GLU A 1 176 ? 6.671 -5.126 7.176 1.00 97.69 176 GLU A N 1
ATOM 1369 C CA . GLU A 1 176 ? 6.975 -5.555 8.550 1.00 97.69 176 GLU A CA 1
ATOM 1370 C C . GLU A 1 176 ? 6.615 -4.525 9.629 1.00 97.69 176 GLU A C 1
ATOM 1372 O O . GLU A 1 176 ? 6.362 -4.905 10.771 1.00 97.69 176 GLU A O 1
ATOM 1377 N N . ALA A 1 177 ? 6.591 -3.232 9.308 1.00 97.94 177 ALA A N 1
ATOM 1378 C CA . ALA A 1 177 ? 6.120 -2.202 10.233 1.00 97.94 177 ALA A CA 1
ATOM 1379 C C . ALA A 1 177 ? 4.607 -2.200 10.404 1.00 97.94 177 ALA A C 1
ATOM 1381 O O . ALA A 1 177 ? 4.109 -1.912 11.489 1.00 97.94 177 ALA A O 1
ATOM 1382 N N . LEU A 1 178 ? 3.875 -2.527 9.342 1.00 98.12 178 LEU A N 1
ATOM 1383 C CA . LEU A 1 178 ? 2.421 -2.539 9.371 1.00 98.12 178 LEU A CA 1
ATOM 1384 C C . LEU A 1 178 ? 1.857 -3.852 9.912 1.00 98.12 178 LEU A C 1
ATOM 1386 O O . LEU A 1 178 ? 0.803 -3.819 10.545 1.00 98.12 178 LEU A O 1
ATOM 1390 N N . THR A 1 179 ? 2.524 -4.981 9.649 1.00 97.50 179 THR A N 1
ATOM 1391 C CA . THR A 1 179 ? 1.988 -6.322 9.938 1.00 97.50 179 THR A CA 1
ATOM 1392 C C . THR A 1 179 ? 2.854 -7.175 10.858 1.00 97.50 179 THR A C 1
ATOM 1394 O O . THR A 1 179 ? 2.418 -8.248 11.269 1.00 97.50 179 THR A O 1
ATOM 1397 N N . GLY A 1 180 ? 4.090 -6.756 11.128 1.00 94.50 180 GLY A N 1
ATOM 1398 C CA . GLY A 1 180 ? 5.067 -7.497 11.925 1.00 94.50 180 GLY A CA 1
ATOM 1399 C C . GLY A 1 180 ? 5.500 -6.739 13.180 1.00 94.50 180 GLY A C 1
ATOM 1400 O O . GLY A 1 180 ? 4.860 -5.792 13.629 1.00 94.50 180 GLY A O 1
ATOM 1401 N N . ASP A 1 181 ? 6.631 -7.140 13.758 1.00 91.56 181 ASP A N 1
ATOM 1402 C CA . ASP A 1 181 ? 7.101 -6.628 15.054 1.00 91.56 181 ASP A CA 1
ATOM 1403 C C . ASP A 1 181 ? 8.128 -5.489 14.936 1.00 91.56 181 ASP A C 1
ATOM 1405 O O . ASP A 1 181 ? 8.831 -5.159 15.899 1.00 91.56 181 ASP A O 1
ATOM 1409 N N . ARG A 1 182 ? 8.250 -4.863 13.760 1.00 93.81 182 ARG A N 1
ATOM 1410 C CA . ARG A 1 182 ? 9.255 -3.821 13.528 1.00 93.81 182 ARG A CA 1
ATOM 1411 C C . ARG A 1 182 ? 8.956 -2.580 14.377 1.00 93.81 182 ARG A C 1
ATOM 1413 O O . ARG A 1 182 ? 7.848 -2.064 14.369 1.00 93.81 182 ARG A O 1
ATOM 1420 N N . GLN A 1 183 ? 9.963 -2.101 15.109 1.00 95.88 183 GLN A N 1
ATOM 1421 C CA . GLN A 1 183 ? 9.827 -0.958 16.028 1.00 95.88 183 GLN A CA 1
ATOM 1422 C C . GLN A 1 183 ? 10.239 0.383 15.410 1.00 95.88 183 GLN A C 1
ATOM 1424 O O . GLN A 1 183 ? 9.912 1.438 15.946 1.00 95.88 183 GLN A O 1
ATOM 1429 N N . SER A 1 184 ? 10.990 0.359 14.310 1.00 97.06 184 SER A N 1
ATOM 1430 C CA . SER A 1 184 ? 11.377 1.562 13.581 1.00 97.06 184 SER A CA 1
ATOM 1431 C C . SER A 1 184 ? 11.659 1.268 12.115 1.00 97.06 184 SER A C 1
ATOM 1433 O O . SER A 1 184 ? 12.109 0.173 11.763 1.00 97.06 184 SER A O 1
ATOM 1435 N N . VAL A 1 185 ? 11.406 2.269 11.277 1.00 96.56 185 VAL A N 1
ATOM 1436 C CA . VAL A 1 185 ? 11.557 2.221 9.823 1.00 96.56 185 VAL A CA 1
ATOM 1437 C C . VAL A 1 185 ? 12.146 3.524 9.314 1.00 96.56 185 VAL A C 1
ATOM 1439 O O . VAL A 1 185 ? 11.707 4.603 9.698 1.00 96.56 185 VAL A O 1
ATOM 1442 N N . ASN A 1 186 ? 13.210 3.434 8.514 1.00 96.00 186 ASN A N 1
ATOM 1443 C CA . ASN A 1 186 ? 13.998 4.586 8.047 1.00 96.00 186 ASN A CA 1
ATOM 1444 C C . ASN A 1 186 ? 14.280 5.672 9.117 1.00 96.00 186 ASN A C 1
ATOM 1446 O O . ASN A 1 186 ? 14.245 6.870 8.836 1.00 96.00 186 ASN A O 1
ATOM 1450 N N . GLY A 1 187 ? 14.545 5.253 10.360 1.00 94.75 187 GLY A N 1
ATOM 1451 C CA . GLY A 1 187 ? 14.831 6.152 11.486 1.00 94.75 187 GLY A CA 1
ATOM 1452 C C . GLY A 1 187 ? 13.609 6.736 12.209 1.00 94.75 187 GLY A C 1
ATOM 1453 O O . GLY A 1 187 ? 13.799 7.476 13.171 1.00 94.75 187 GLY A O 1
ATOM 1454 N N . VAL A 1 188 ? 12.386 6.391 11.803 1.00 97.62 188 VAL A N 1
ATOM 1455 C CA . VAL A 1 188 ? 11.127 6.794 12.452 1.00 97.62 188 VAL A CA 1
ATOM 1456 C C . VAL A 1 188 ? 10.584 5.639 13.291 1.00 97.62 188 VAL A C 1
ATOM 1458 O O . VAL A 1 188 ? 10.658 4.485 12.871 1.00 97.62 188 VAL A O 1
ATOM 1461 N N . ALA A 1 189 ? 10.079 5.926 14.490 1.00 97.81 189 ALA A N 1
ATOM 1462 C CA . ALA A 1 189 ? 9.486 4.920 15.369 1.00 97.81 189 ALA A CA 1
ATOM 1463 C C . ALA A 1 189 ? 8.104 4.471 14.864 1.00 97.81 189 ALA A C 1
ATOM 1465 O O . ALA A 1 189 ? 7.335 5.267 14.324 1.00 97.81 189 ALA A O 1
ATOM 1466 N N . VAL A 1 190 ? 7.797 3.187 15.041 1.00 97.88 190 VAL A N 1
ATOM 1467 C CA . VAL A 1 190 ? 6.484 2.610 14.732 1.00 97.88 190 VAL A CA 1
ATOM 1468 C C . VAL A 1 190 ? 5.638 2.640 16.001 1.00 97.88 190 VAL A C 1
ATOM 1470 O O . VAL A 1 190 ? 5.869 1.857 16.921 1.00 97.88 190 VAL A O 1
ATOM 1473 N N . GLU A 1 191 ? 4.669 3.553 16.042 1.00 94.69 191 GLU A N 1
ATOM 1474 C CA . GLU A 1 191 ? 3.793 3.767 17.207 1.00 94.69 191 GLU A CA 1
ATOM 1475 C C . GLU A 1 191 ? 2.495 2.946 17.137 1.00 94.69 191 GLU A C 1
ATOM 1477 O O . GLU A 1 191 ? 1.902 2.620 18.165 1.00 94.69 191 GLU A O 1
ATOM 1482 N N . ALA A 1 192 ? 2.058 2.584 15.929 1.00 97.12 192 ALA A N 1
ATOM 1483 C CA . ALA A 1 192 ? 0.849 1.807 15.684 1.00 97.12 192 ALA A CA 1
ATOM 1484 C C . ALA A 1 192 ? 1.052 0.854 14.504 1.00 97.12 192 ALA A C 1
ATOM 1486 O O . ALA A 1 192 ? 1.758 1.188 13.548 1.00 97.12 192 ALA A O 1
ATOM 1487 N N . ARG A 1 193 ? 0.402 -0.313 14.551 1.00 97.25 193 ARG A N 1
ATOM 1488 C CA . ARG A 1 193 ? 0.410 -1.283 13.451 1.00 97.25 193 ARG A CA 1
ATOM 1489 C C . ARG A 1 193 ? -0.942 -1.324 12.772 1.00 97.25 193 ARG A C 1
ATOM 1491 O O . ARG A 1 193 ? -1.989 -1.185 13.400 1.00 97.25 193 ARG A O 1
ATOM 1498 N N . LEU A 1 194 ? -0.925 -1.606 11.477 1.00 97.00 194 LEU A N 1
ATOM 1499 C CA . LEU A 1 194 ? -2.154 -1.829 10.724 1.00 97.00 194 LEU A CA 1
ATOM 1500 C C . LEU A 1 194 ? -2.902 -3.063 11.249 1.00 97.00 194 LEU A C 1
ATOM 1502 O O . LEU A 1 194 ? -4.130 -3.067 11.309 1.00 97.00 194 LEU A O 1
ATOM 1506 N N . THR A 1 195 ? -2.158 -4.080 11.691 1.00 97.38 195 THR A N 1
ATOM 1507 C CA . THR A 1 195 ? -2.717 -5.320 12.244 1.00 97.38 195 THR A CA 1
ATOM 1508 C C . THR A 1 195 ? -3.280 -5.204 13.657 1.00 97.38 195 THR A C 1
ATOM 1510 O O . THR A 1 195 ? -3.792 -6.182 14.188 1.00 97.38 195 THR A O 1
ATOM 1513 N N . ASP A 1 196 ? -3.222 -4.022 14.273 1.00 97.00 196 ASP A N 1
ATOM 1514 C CA . ASP A 1 196 ? -3.910 -3.777 15.545 1.00 97.00 196 ASP A CA 1
ATOM 1515 C C . ASP A 1 196 ? -5.437 -3.616 15.348 1.00 97.00 196 ASP A C 1
ATOM 1517 O O . ASP A 1 196 ? -6.191 -3.605 16.323 1.00 97.00 196 ASP A O 1
ATOM 1521 N N . VAL A 1 197 ? -5.899 -3.459 14.097 1.00 97.88 197 VAL A N 1
ATOM 1522 C CA . VAL A 1 197 ? -7.320 -3.264 13.730 1.00 97.88 197 VAL A CA 1
ATOM 1523 C C . VAL A 1 197 ? -7.782 -4.090 12.525 1.00 97.88 197 VAL A C 1
ATOM 1525 O O . VAL A 1 197 ? -8.989 -4.267 12.336 1.00 97.88 197 VAL A O 1
ATOM 1528 N N . PHE A 1 198 ? -6.844 -4.545 11.692 1.00 98.06 198 PHE A N 1
ATOM 1529 C CA . PHE A 1 198 ? -7.114 -5.374 10.525 1.00 98.06 198 PHE A CA 1
ATOM 1530 C C . PHE A 1 198 ? -6.455 -6.746 10.656 1.00 98.06 198 PHE A C 1
ATOM 1532 O O . PHE A 1 198 ? -5.284 -6.861 11.008 1.00 98.06 198 PHE A O 1
ATOM 1539 N N . SER A 1 199 ? -7.137 -7.776 10.180 1.00 97.88 199 SER A N 1
ATOM 1540 C CA . SER A 1 199 ? -6.513 -9.041 9.811 1.00 97.88 199 SER A CA 1
ATOM 1541 C C . SER A 1 199 ? -6.122 -9.032 8.331 1.00 97.88 199 SER A C 1
ATOM 1543 O O . SER A 1 199 ? -6.866 -8.574 7.460 1.00 97.88 199 SER A O 1
ATOM 1545 N N . VAL A 1 200 ? -4.932 -9.553 8.016 1.00 98.12 200 VAL A N 1
ATOM 1546 C CA . VAL A 1 200 ? -4.467 -9.692 6.627 1.00 98.12 200 VAL A CA 1
ATOM 1547 C C . VAL A 1 200 ? -5.087 -10.954 6.027 1.00 98.12 200 VAL A C 1
ATOM 1549 O O . VAL A 1 200 ? -4.636 -12.066 6.298 1.00 98.12 200 VAL A O 1
ATOM 1552 N N . GLY A 1 201 ? -6.124 -10.786 5.207 1.00 96.75 201 GLY A N 1
ATOM 1553 C CA . GLY A 1 201 ? -6.794 -11.884 4.506 1.00 96.75 201 GLY A CA 1
ATOM 1554 C C . GLY A 1 201 ? -5.942 -12.475 3.381 1.00 96.75 201 GLY A C 1
ATOM 1555 O O . GLY A 1 201 ? -5.929 -13.687 3.176 1.00 96.75 201 GLY A O 1
ATOM 1556 N N . ALA A 1 202 ? -5.184 -11.631 2.677 1.00 96.31 202 ALA A N 1
ATOM 1557 C CA . ALA A 1 202 ? -4.203 -12.077 1.695 1.00 96.31 202 ALA A CA 1
ATOM 1558 C C . ALA A 1 202 ? -3.054 -11.075 1.543 1.00 96.31 202 ALA A C 1
ATOM 1560 O O . ALA A 1 202 ? -3.250 -9.862 1.574 1.00 96.31 202 ALA A O 1
ATOM 1561 N N . ARG A 1 203 ? -1.853 -11.598 1.286 1.00 95.56 203 ARG A N 1
ATOM 1562 C CA . ARG A 1 203 ? -0.684 -10.819 0.870 1.00 95.56 203 ARG A CA 1
ATOM 1563 C C . ARG A 1 203 ? -0.281 -11.252 -0.528 1.00 95.56 203 ARG A C 1
ATOM 1565 O O . ARG A 1 203 ? 0.135 -12.391 -0.740 1.00 95.56 203 ARG A O 1
ATOM 1572 N N . ARG A 1 204 ? -0.394 -10.346 -1.494 1.00 94.69 204 ARG A N 1
ATOM 1573 C CA . ARG A 1 204 ? 0.032 -10.579 -2.879 1.00 94.69 204 ARG A CA 1
ATOM 1574 C C . ARG A 1 204 ? 1.210 -9.681 -3.206 1.00 94.69 204 ARG A C 1
ATOM 1576 O O . ARG A 1 204 ? 1.372 -8.612 -2.629 1.00 94.69 204 ARG A O 1
ATOM 1583 N N . THR A 1 205 ? 2.051 -10.126 -4.129 1.00 91.38 205 THR A N 1
ATOM 1584 C CA . THR A 1 205 ? 3.227 -9.361 -4.548 1.00 91.38 205 THR A CA 1
ATOM 1585 C C . THR A 1 205 ? 3.231 -9.177 -6.051 1.00 91.38 205 THR A C 1
ATOM 1587 O O . THR A 1 205 ? 2.841 -10.064 -6.811 1.00 91.38 205 THR A O 1
ATOM 1590 N N . GLY A 1 206 ? 3.666 -7.997 -6.471 1.00 82.00 206 GLY A N 1
ATOM 1591 C CA . GLY A 1 206 ? 3.839 -7.633 -7.866 1.00 82.00 206 GLY A CA 1
ATOM 1592 C C . GLY A 1 206 ? 5.297 -7.311 -8.144 1.00 82.00 206 GLY A C 1
ATOM 1593 O O . GLY A 1 206 ? 6.026 -6.810 -7.285 1.00 82.00 206 GLY A O 1
ATOM 1594 N N . PHE A 1 207 ? 5.728 -7.586 -9.370 1.00 77.31 207 PHE A N 1
ATOM 1595 C CA . PHE A 1 207 ? 6.993 -7.069 -9.862 1.00 77.31 207 PHE A CA 1
ATOM 1596 C C . PHE A 1 207 ? 6.847 -6.570 -11.289 1.00 77.31 207 PHE A C 1
ATOM 1598 O O . PHE A 1 207 ? 6.243 -7.242 -12.126 1.00 77.31 207 PHE A O 1
ATOM 1605 N N . ILE A 1 208 ? 7.469 -5.428 -11.572 1.00 72.56 208 ILE A N 1
ATOM 1606 C CA . ILE A 1 208 ? 7.459 -4.802 -12.893 1.00 72.56 208 ILE A CA 1
ATOM 1607 C C . ILE A 1 208 ? 8.891 -4.658 -13.411 1.00 72.56 208 ILE A C 1
ATOM 1609 O O . ILE A 1 208 ? 9.749 -4.025 -12.792 1.00 72.56 208 ILE A O 1
ATOM 1613 N N . GLY A 1 209 ? 9.154 -5.245 -14.580 1.00 64.75 209 GLY A N 1
ATOM 1614 C CA . GLY A 1 209 ? 10.422 -5.115 -15.296 1.00 64.75 209 GLY A CA 1
ATOM 1615 C C . GLY A 1 209 ? 10.579 -6.142 -16.420 1.00 64.75 209 GLY A C 1
ATOM 1616 O O . GLY A 1 209 ? 10.010 -7.230 -16.355 1.00 64.75 209 GLY A O 1
ATOM 1617 N N . ALA A 1 210 ? 11.371 -5.795 -17.439 1.00 59.31 210 ALA A N 1
ATOM 1618 C CA . ALA A 1 210 ? 11.692 -6.687 -18.555 1.00 59.31 210 ALA A CA 1
ATOM 1619 C C . ALA A 1 210 ? 12.332 -8.009 -18.072 1.00 59.31 210 ALA A C 1
ATOM 1621 O O . ALA A 1 210 ? 13.042 -8.017 -17.060 1.00 59.31 210 ALA A O 1
ATOM 1622 N N . GLY A 1 211 ? 12.081 -9.109 -18.790 1.00 58.69 211 GLY A N 1
ATOM 1623 C CA . GLY A 1 211 ? 12.640 -10.448 -18.528 1.00 58.69 211 GLY A CA 1
ATOM 1624 C C . GLY A 1 211 ? 11.745 -11.364 -17.698 1.00 58.69 211 GLY A C 1
ATOM 1625 O O . GLY A 1 211 ? 11.662 -12.559 -17.957 1.00 58.69 211 GLY A O 1
ATOM 1626 N N . MET A 1 212 ? 11.000 -10.809 -16.742 1.00 64.12 212 MET A N 1
ATOM 1627 C CA . MET A 1 212 ? 10.254 -11.599 -15.753 1.00 64.12 212 MET A CA 1
ATOM 1628 C C . MET A 1 212 ? 9.117 -12.456 -16.306 1.00 64.12 212 MET A C 1
ATOM 1630 O O . MET A 1 212 ? 8.984 -13.600 -15.869 1.00 64.12 212 MET A O 1
ATOM 1634 N N . PRO A 1 213 ? 8.290 -11.954 -17.238 1.00 67.94 213 PRO A N 1
ATOM 1635 C CA . PRO A 1 213 ? 7.259 -12.782 -17.841 1.00 67.94 213 PRO A CA 1
ATOM 1636 C C . PRO A 1 213 ? 7.826 -14.015 -18.554 1.00 67.94 213 PRO A C 1
ATOM 1638 O O . PRO A 1 213 ? 7.274 -15.104 -18.419 1.00 67.94 213 PRO A O 1
ATOM 1641 N N . ALA A 1 214 ? 8.971 -13.864 -19.226 1.00 66.31 214 ALA A N 1
ATOM 1642 C CA . ALA A 1 214 ? 9.684 -14.969 -19.861 1.00 66.31 214 ALA A CA 1
ATOM 1643 C C . ALA A 1 214 ? 10.264 -15.952 -18.823 1.00 66.31 214 ALA A C 1
ATOM 1645 O O . ALA A 1 214 ? 10.043 -17.154 -18.922 1.00 66.31 214 ALA A O 1
ATOM 1646 N N . GLU A 1 215 ? 10.922 -15.454 -17.766 1.00 66.75 215 GLU A N 1
ATOM 1647 C CA . GLU A 1 215 ? 11.503 -16.269 -16.675 1.00 66.75 215 GLU A CA 1
ATOM 1648 C C . GLU A 1 215 ? 10.465 -17.094 -15.880 1.00 66.75 215 GLU A C 1
ATOM 1650 O O . GLU A 1 215 ? 10.810 -18.081 -15.207 1.00 66.75 215 GLU A O 1
ATOM 1655 N N . ARG A 1 216 ? 9.201 -16.653 -15.886 1.00 66.19 216 ARG A N 1
ATOM 1656 C CA . ARG A 1 216 ? 8.100 -17.228 -15.095 1.00 66.19 216 ARG A CA 1
ATOM 1657 C C . ARG A 1 216 ? 7.056 -17.978 -15.920 1.00 66.19 216 ARG A C 1
ATOM 1659 O O . ARG A 1 216 ? 6.130 -18.535 -15.327 1.00 66.19 216 ARG A O 1
ATOM 1666 N N . GLN A 1 217 ? 7.200 -18.034 -17.242 1.00 64.62 217 GLN A N 1
ATOM 1667 C CA . GLN A 1 217 ? 6.362 -18.890 -18.079 1.00 64.62 217 GLN A CA 1
ATOM 1668 C C . GLN A 1 217 ? 6.474 -20.354 -17.613 1.00 64.62 217 GLN A C 1
ATOM 1670 O O . GLN A 1 217 ? 7.556 -20.815 -17.251 1.00 64.62 217 GLN A O 1
ATOM 1675 N N . GLY A 1 218 ? 5.337 -21.048 -17.512 1.00 62.50 218 GLY A N 1
ATOM 1676 C CA . GLY A 1 218 ? 5.241 -22.420 -16.992 1.00 62.50 218 GLY A CA 1
ATOM 1677 C C . GLY A 1 218 ? 5.323 -22.579 -15.468 1.00 62.50 218 GLY A C 1
ATOM 1678 O O . GLY A 1 218 ? 5.120 -23.674 -14.950 1.00 62.50 218 GLY A O 1
ATOM 1679 N N . LYS A 1 219 ? 5.563 -21.496 -14.714 1.00 66.81 219 LYS A N 1
ATOM 1680 C CA . LYS A 1 219 ? 5.514 -21.493 -13.234 1.00 66.81 219 LYS A CA 1
ATOM 1681 C C . LYS A 1 219 ? 4.211 -20.911 -12.679 1.00 66.81 219 LYS A C 1
ATOM 1683 O O . LYS A 1 219 ? 4.000 -20.928 -11.469 1.00 66.81 219 LYS A O 1
ATOM 1688 N N . LEU A 1 220 ? 3.359 -20.364 -13.547 1.00 66.88 220 LEU A N 1
ATOM 1689 C CA . LEU A 1 220 ? 2.101 -19.715 -13.189 1.00 66.88 220 LEU A CA 1
ATOM 1690 C C . LEU A 1 220 ? 0.916 -20.467 -13.787 1.00 66.88 220 LEU A C 1
ATOM 1692 O O . LEU A 1 220 ? 0.900 -20.790 -14.974 1.00 66.88 220 LEU A O 1
ATOM 1696 N N . LYS A 1 221 ? -0.108 -20.698 -12.965 1.00 64.00 221 LYS A N 1
ATOM 1697 C CA . LYS A 1 221 ? -1.357 -21.318 -13.407 1.00 64.00 221 LYS A CA 1
ATOM 1698 C C . LYS A 1 221 ? 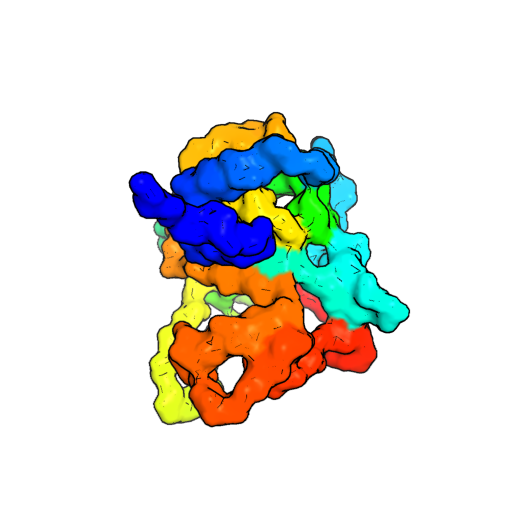-2.060 -20.391 -14.406 1.00 64.00 221 LYS A C 1
ATOM 1700 O O . LYS A 1 221 ? -2.294 -19.227 -14.101 1.00 64.00 221 LYS A O 1
ATOM 1705 N N . GLY A 1 222 ? -2.404 -20.917 -15.582 1.00 65.38 222 GLY A N 1
ATOM 1706 C CA . GLY A 1 222 ? -3.142 -20.182 -16.619 1.00 65.38 222 GLY A CA 1
ATOM 1707 C C . GLY A 1 222 ? -2.285 -19.505 -17.693 1.00 65.38 222 GLY A C 1
ATOM 1708 O O . GLY A 1 222 ? -2.852 -18.923 -18.614 1.00 65.38 222 GLY A O 1
ATOM 1709 N N . ILE A 1 223 ? -0.951 -19.605 -17.630 1.00 68.94 223 ILE A N 1
ATOM 1710 C CA . ILE A 1 223 ? -0.061 -19.165 -18.716 1.00 68.94 223 ILE A CA 1
ATOM 1711 C C . ILE A 1 223 ? 0.353 -20.389 -19.548 1.00 68.94 223 ILE A C 1
ATOM 1713 O O . ILE A 1 223 ? 0.953 -21.302 -18.984 1.00 68.94 223 ILE A O 1
ATOM 1717 N N . PRO A 1 224 ? 0.051 -20.439 -20.860 1.00 69.31 224 PRO A N 1
ATOM 1718 C CA . PRO A 1 224 ? 0.450 -21.557 -21.711 1.00 69.31 224 PRO A CA 1
ATOM 1719 C C . PRO A 1 224 ? 1.973 -21.709 -21.819 1.00 69.31 224 PRO A C 1
ATOM 1721 O O . PRO A 1 224 ? 2.696 -20.721 -21.950 1.00 69.31 224 PRO A O 1
ATOM 1724 N N . ASP A 1 225 ? 2.448 -22.954 -21.866 1.00 69.38 225 ASP A N 1
ATOM 1725 C CA . ASP A 1 225 ? 3.863 -23.272 -22.126 1.00 69.38 225 ASP A CA 1
ATOM 1726 C C . ASP A 1 225 ? 4.237 -23.127 -23.611 1.00 69.38 225 ASP A C 1
ATOM 1728 O O . ASP A 1 225 ? 5.409 -23.043 -23.976 1.00 69.38 225 ASP A O 1
ATOM 1732 N N . SER A 1 226 ? 3.236 -23.098 -24.495 1.00 70.62 226 SER A N 1
ATOM 1733 C CA . SER A 1 226 ? 3.416 -22.917 -25.933 1.00 70.62 226 SER A CA 1
ATOM 1734 C C . SER A 1 226 ? 3.535 -21.434 -26.296 1.00 70.62 226 SER A C 1
ATOM 1736 O O . SER A 1 226 ? 2.615 -20.665 -26.023 1.00 70.62 226 SER A O 1
ATOM 1738 N N . GLY A 1 227 ? 4.613 -21.060 -26.992 1.00 68.69 227 GLY A N 1
ATOM 1739 C CA . GLY A 1 227 ? 4.863 -19.688 -27.449 1.00 68.69 227 GLY A CA 1
ATOM 1740 C C . GLY A 1 227 ? 5.641 -18.883 -26.405 1.00 68.69 227 GLY A C 1
ATOM 1741 O O . GLY A 1 227 ? 5.023 -18.355 -25.482 1.00 68.69 227 GLY A O 1
ATOM 1742 N N . PRO A 1 228 ? 6.982 -18.798 -26.507 1.00 73.44 228 PRO A N 1
ATOM 1743 C CA . PRO A 1 228 ? 7.792 -18.151 -25.484 1.00 73.44 228 PRO A CA 1
ATOM 1744 C C . PRO A 1 228 ? 7.429 -16.670 -25.366 1.00 73.44 228 PRO A C 1
ATOM 1746 O O . PRO A 1 228 ? 7.398 -15.951 -26.369 1.00 73.44 228 PRO A O 1
ATOM 1749 N N . VAL A 1 229 ? 7.179 -16.205 -24.142 1.00 65.94 229 VAL A N 1
ATOM 1750 C CA . VAL A 1 229 ? 7.027 -14.772 -23.882 1.00 65.94 229 VAL A CA 1
ATOM 1751 C C . VAL A 1 229 ? 8.363 -14.098 -24.216 1.00 65.94 229 VAL A C 1
ATOM 1753 O O . VAL A 1 229 ? 9.395 -14.540 -23.708 1.00 65.94 229 VAL A O 1
ATOM 1756 N N . PRO A 1 230 ? 8.397 -13.057 -25.070 1.00 72.06 230 PRO A N 1
ATOM 1757 C CA . PRO A 1 230 ? 9.655 -12.418 -25.438 1.00 72.06 230 PRO A CA 1
ATOM 1758 C C . PRO A 1 230 ? 10.418 -11.907 -24.211 1.00 72.06 230 PRO A C 1
ATOM 1760 O O . PRO A 1 230 ? 9.832 -11.311 -23.310 1.00 72.06 230 PRO A O 1
ATOM 1763 N N . GLU A 1 231 ? 11.745 -12.058 -24.202 1.00 67.31 231 GLU A N 1
ATOM 1764 C CA . GLU A 1 231 ? 12.596 -11.675 -23.059 1.00 67.31 231 GLU A CA 1
ATOM 1765 C C . GLU A 1 231 ? 12.448 -10.200 -22.659 1.00 67.31 231 GLU A C 1
ATOM 1767 O O . GLU A 1 231 ? 12.636 -9.826 -21.507 1.00 67.31 231 GLU A O 1
ATOM 1772 N N . LYS A 1 232 ? 12.095 -9.328 -23.604 1.00 66.69 232 LYS A N 1
ATOM 1773 C CA . LYS A 1 232 ? 11.904 -7.897 -23.338 1.00 66.69 232 LYS A CA 1
ATOM 1774 C C . LYS A 1 232 ? 10.470 -7.529 -22.970 1.00 66.69 232 LYS A C 1
ATOM 1776 O O . LYS A 1 232 ? 10.223 -6.369 -22.644 1.00 66.69 232 LYS A O 1
ATOM 1781 N N . SER A 1 233 ? 9.529 -8.471 -23.021 1.00 64.94 233 SER A N 1
ATOM 1782 C CA . SER A 1 233 ? 8.129 -8.175 -22.744 1.00 64.94 233 SER A CA 1
ATOM 1783 C C . SER A 1 233 ? 7.939 -7.805 -21.272 1.00 64.94 233 SER A C 1
ATOM 1785 O O . SER A 1 233 ? 8.399 -8.529 -20.386 1.00 64.94 233 SER A O 1
ATOM 1787 N N . PRO A 1 234 ? 7.253 -6.685 -20.986 1.00 62.22 234 PRO A N 1
ATOM 1788 C CA . PRO A 1 234 ? 6.963 -6.283 -19.616 1.00 62.22 234 PRO A CA 1
ATOM 1789 C C . PRO A 1 234 ? 5.796 -7.075 -19.003 1.00 62.22 234 PRO A C 1
ATOM 1791 O O . PRO A 1 234 ? 5.661 -7.075 -17.784 1.00 62.22 234 PRO A O 1
ATOM 1794 N N . LEU A 1 235 ? 4.970 -7.755 -19.818 1.00 68.31 235 LEU A N 1
ATOM 1795 C CA . LEU A 1 235 ? 3.787 -8.527 -19.403 1.00 68.31 235 LEU A CA 1
ATOM 1796 C C . LEU A 1 235 ? 3.730 -9.916 -20.077 1.00 68.31 235 LEU A C 1
ATOM 1798 O O . LEU A 1 235 ? 4.302 -10.111 -21.149 1.00 68.31 235 LEU A O 1
ATOM 1802 N N . PHE A 1 236 ? 2.989 -10.864 -19.481 1.00 64.94 236 PHE A N 1
ATOM 1803 C CA . PHE A 1 236 ? 2.865 -12.261 -19.952 1.00 64.94 236 PHE A CA 1
ATOM 1804 C C . PHE A 1 236 ? 2.230 -12.425 -21.332 1.00 64.94 236 PHE A C 1
ATOM 1806 O O . PHE A 1 236 ? 2.576 -13.353 -22.049 1.00 64.94 236 PHE A O 1
ATOM 1813 N N . MET A 1 237 ? 1.346 -11.514 -21.736 1.00 66.56 237 MET A N 1
ATOM 1814 C CA . MET A 1 237 ? 0.705 -11.574 -23.055 1.00 66.56 237 MET A CA 1
ATOM 1815 C C . MET A 1 237 ? 1.538 -10.897 -24.156 1.00 66.56 237 MET A C 1
ATOM 1817 O O . MET A 1 237 ? 1.046 -10.683 -25.257 1.00 66.56 237 MET A O 1
ATOM 1821 N N . GLY A 1 238 ? 2.781 -10.496 -23.869 1.00 58.38 238 GLY A N 1
ATOM 1822 C CA . GLY A 1 238 ? 3.679 -9.879 -24.848 1.00 58.38 238 GLY A CA 1
ATOM 1823 C C . GLY A 1 238 ? 3.380 -8.411 -25.178 1.00 58.38 238 GLY A C 1
ATOM 1824 O O . GLY A 1 238 ? 4.213 -7.757 -25.803 1.00 58.38 238 GLY A O 1
ATOM 1825 N N . PHE A 1 239 ? 2.247 -7.866 -24.725 1.00 61.50 239 PHE A N 1
ATOM 1826 C CA . PHE A 1 239 ? 1.880 -6.462 -24.913 1.00 61.50 239 PHE A CA 1
ATOM 1827 C C . PHE A 1 239 ? 2.592 -5.539 -23.920 1.00 61.50 239 PHE A C 1
ATOM 1829 O O . PHE A 1 239 ? 2.783 -5.868 -22.749 1.00 61.50 239 PHE A O 1
ATOM 1836 N N . GLN A 1 240 ? 2.939 -4.344 -24.390 1.00 63.34 240 GLN A N 1
ATOM 1837 C CA . GLN A 1 240 ? 3.325 -3.230 -23.535 1.00 63.34 240 GLN A CA 1
ATOM 1838 C C . GLN A 1 240 ? 2.061 -2.430 -23.195 1.00 63.34 240 GLN A C 1
ATOM 1840 O O . GLN A 1 240 ? 1.328 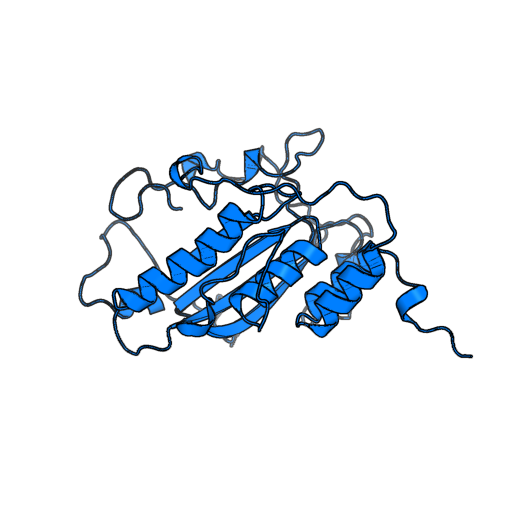-2.013 -24.088 1.00 63.34 240 GLN A O 1
ATOM 1845 N N . ALA A 1 241 ? 1.788 -2.255 -21.904 1.00 65.19 241 ALA A N 1
ATOM 1846 C CA . ALA A 1 241 ? 0.704 -1.412 -21.402 1.00 65.19 241 ALA A CA 1
ATOM 1847 C C . ALA A 1 241 ? 1.275 -0.124 -20.783 1.00 65.19 241 ALA A C 1
ATOM 1849 O O . ALA A 1 241 ? 2.486 -0.003 -20.597 1.00 65.19 241 ALA A O 1
ATOM 1850 N N . GLY A 1 242 ? 0.407 0.839 -20.457 1.00 68.44 242 GLY A N 1
ATOM 1851 C CA . GLY A 1 242 ? 0.807 2.065 -19.752 1.00 68.44 242 GLY A CA 1
ATOM 1852 C C . GLY A 1 242 ? 1.326 3.195 -20.648 1.00 68.44 242 GLY A C 1
ATOM 1853 O O . GLY A 1 242 ? 1.963 4.127 -20.155 1.00 68.44 242 GLY A O 1
ATOM 1854 N N . PHE A 1 243 ? 1.050 3.153 -21.957 1.00 78.00 243 PHE A N 1
ATOM 1855 C CA . PHE A 1 243 ? 1.393 4.263 -22.846 1.00 78.00 243 PHE A CA 1
ATOM 1856 C C . PHE A 1 243 ? 0.608 5.519 -22.470 1.00 78.00 243 PHE A C 1
ATOM 1858 O O . PHE A 1 243 ? -0.620 5.477 -22.359 1.00 78.00 243 PHE A O 1
ATOM 1865 N N . ARG A 1 244 ? 1.296 6.662 -22.372 1.00 80.31 244 ARG A N 1
ATOM 1866 C CA . ARG A 1 244 ? 0.720 7.952 -21.955 1.00 80.31 244 ARG A CA 1
ATOM 1867 C C . ARG A 1 244 ? -0.548 8.330 -22.724 1.00 80.31 244 ARG A C 1
ATOM 1869 O O . ARG A 1 244 ? -1.455 8.905 -22.142 1.00 80.31 244 ARG A O 1
ATOM 1876 N N . LYS A 1 245 ? -0.613 8.027 -24.023 1.00 81.75 245 LYS A N 1
ATOM 1877 C CA . LYS A 1 245 ? -1.758 8.375 -24.887 1.00 81.75 245 LYS A CA 1
ATOM 1878 C C . LYS A 1 245 ? -2.932 7.387 -24.812 1.00 81.75 245 LYS A C 1
ATOM 1880 O O . LYS A 1 245 ? -3.947 7.624 -25.449 1.00 81.75 245 LYS A O 1
ATOM 1885 N N . SER A 1 246 ? -2.780 6.286 -24.077 1.00 82.75 246 SER A N 1
ATOM 1886 C CA . SER A 1 246 ? -3.782 5.215 -23.939 1.00 82.75 246 SER A CA 1
ATOM 1887 C C . SER A 1 246 ? -4.405 5.136 -22.544 1.00 82.75 246 SER A C 1
ATOM 1889 O O . SER A 1 246 ? -5.206 4.248 -22.280 1.00 82.75 246 SER A O 1
ATOM 1891 N N . GLN A 1 247 ? -3.994 6.021 -21.637 1.00 83.56 247 GLN A N 1
ATOM 1892 C CA . GLN A 1 247 ? -4.441 6.056 -20.251 1.00 83.56 247 GLN A CA 1
ATOM 1893 C C . GLN A 1 247 ? -5.212 7.349 -20.005 1.00 83.56 247 GLN A C 1
ATOM 1895 O O . GLN A 1 247 ? -4.838 8.402 -20.530 1.00 83.56 247 GLN A O 1
ATOM 1900 N N . ALA A 1 248 ? -6.263 7.271 -19.190 1.00 88.25 248 ALA A N 1
ATOM 1901 C CA . ALA A 1 248 ? -6.891 8.463 -18.644 1.00 88.25 248 ALA A CA 1
ATOM 1902 C C . ALA A 1 248 ? -5.854 9.291 -17.867 1.00 88.25 248 ALA A C 1
ATOM 1904 O O . ALA A 1 248 ? -4.906 8.751 -17.289 1.00 88.25 248 ALA A O 1
ATOM 1905 N N . SER A 1 249 ? -6.000 10.617 -17.881 1.00 90.88 249 SER A N 1
ATOM 1906 C CA . SER A 1 249 ? -5.144 11.465 -17.053 1.00 90.88 249 SER A CA 1
ATOM 1907 C C . SER A 1 249 ? -5.520 11.291 -15.582 1.00 90.88 249 SER A C 1
ATOM 1909 O O . SER A 1 249 ? -6.675 11.025 -15.264 1.00 90.88 249 SER A O 1
ATOM 1911 N N . GLU A 1 250 ? -4.567 11.498 -14.672 1.00 93.44 250 GLU A N 1
ATOM 1912 C CA . GLU A 1 250 ? -4.864 11.443 -13.234 1.00 93.44 250 GLU A CA 1
ATOM 1913 C C . GLU A 1 250 ? -5.962 12.444 -12.865 1.00 93.44 250 GLU A C 1
ATOM 1915 O O . GLU A 1 250 ? -6.776 12.164 -11.998 1.00 93.44 250 GLU A O 1
ATOM 1920 N N . ALA A 1 251 ? -5.971 13.624 -13.502 1.00 93.31 251 ALA A N 1
ATOM 1921 C CA . ALA A 1 251 ? -7.000 14.642 -13.291 1.00 93.31 251 ALA A CA 1
ATOM 1922 C C . ALA A 1 251 ? -8.386 14.171 -13.746 1.00 93.31 251 ALA A C 1
ATOM 1924 O O . ALA A 1 251 ? -9.353 14.431 -13.052 1.00 93.31 251 ALA A O 1
ATOM 1925 N N . TYR A 1 252 ? -8.468 13.451 -14.867 1.00 93.19 252 TYR A N 1
ATOM 1926 C CA . TYR A 1 252 ? -9.736 12.944 -15.391 1.00 93.19 252 TYR A CA 1
ATOM 1927 C C . TYR A 1 252 ? -10.395 11.919 -14.464 1.00 93.19 252 TYR A C 1
ATOM 1929 O O . TYR A 1 252 ? -11.614 11.871 -14.386 1.00 93.19 252 TYR A O 1
ATOM 1937 N N . VAL A 1 253 ? -9.594 11.096 -13.785 1.00 92.88 253 VAL A N 1
ATOM 1938 C CA . VAL A 1 253 ? -10.111 10.075 -12.862 1.00 92.88 253 VAL A CA 1
ATOM 1939 C C . VAL A 1 253 ? -10.299 10.601 -11.440 1.00 92.88 253 VAL A C 1
ATOM 1941 O O . VAL A 1 253 ? -10.759 9.865 -10.587 1.00 92.88 253 VAL A O 1
ATOM 1944 N N . THR A 1 254 ? -9.930 11.852 -11.144 1.00 94.31 254 THR A N 1
ATOM 1945 C CA . THR A 1 254 ? -10.083 12.394 -9.791 1.00 94.31 254 THR A CA 1
ATOM 1946 C C . THR A 1 254 ? -11.510 12.852 -9.535 1.00 94.31 254 THR A C 1
ATOM 1948 O O . THR A 1 254 ? -12.043 13.656 -10.291 1.00 94.31 254 THR A O 1
ATOM 1951 N N . LEU A 1 255 ? -12.079 12.405 -8.415 1.00 92.56 255 LEU A N 1
ATOM 1952 C CA . LEU A 1 255 ? -13.347 12.919 -7.904 1.00 92.56 255 LEU A CA 1
ATOM 1953 C C . LEU A 1 255 ? -13.167 14.387 -7.486 1.00 92.56 255 LEU A C 1
ATOM 1955 O O . LEU A 1 255 ? -12.321 14.692 -6.641 1.00 92.56 255 LEU A O 1
ATOM 1959 N N . GLU A 1 256 ? -13.918 15.299 -8.103 1.00 92.12 256 GLU A N 1
ATOM 1960 C CA . GLU A 1 256 ? -13.754 16.746 -7.897 1.00 92.12 256 GLU A CA 1
ATOM 1961 C C . GLU A 1 256 ? -14.454 17.248 -6.626 1.00 92.12 256 GLU A C 1
ATOM 1963 O O . GLU A 1 256 ? -13.933 18.127 -5.939 1.00 92.12 256 GLU A O 1
ATOM 1968 N N . GLU A 1 257 ? -15.608 16.670 -6.292 1.00 91.06 257 GLU A N 1
ATOM 1969 C CA . GLU A 1 257 ? -16.488 17.131 -5.217 1.00 91.06 257 GLU A CA 1
ATOM 1970 C C . GLU A 1 257 ? -17.007 15.960 -4.366 1.00 91.06 257 GLU A C 1
ATOM 1972 O O . GLU A 1 257 ? -16.765 14.787 -4.652 1.00 91.06 257 GLU A O 1
ATOM 1977 N N . GLY A 1 258 ? -17.714 16.290 -3.284 1.00 91.19 258 GLY A N 1
ATOM 1978 C CA . GLY A 1 258 ? -18.330 15.310 -2.395 1.00 91.19 258 GLY A CA 1
ATOM 1979 C C . GLY A 1 258 ? -17.390 14.742 -1.321 1.00 91.19 258 GLY A C 1
ATOM 1980 O O . GLY A 1 258 ? -16.256 15.197 -1.156 1.00 91.19 258 GLY A O 1
ATOM 1981 N N . PRO A 1 259 ? -17.863 13.750 -0.545 1.00 90.12 259 PRO A N 1
ATOM 1982 C CA . PRO A 1 259 ? -17.129 13.206 0.601 1.00 90.12 259 PRO A CA 1
ATOM 1983 C C . PRO A 1 259 ? -15.843 12.457 0.216 1.00 90.12 259 PRO A C 1
ATOM 1985 O O . PRO A 1 259 ? -14.985 12.248 1.070 1.00 90.12 259 PRO A O 1
ATOM 1988 N N . PHE A 1 260 ? -15.698 12.082 -1.058 1.00 91.25 260 PHE A N 1
ATOM 1989 C CA . PHE A 1 260 ? -14.534 11.379 -1.602 1.00 91.25 260 PHE A CA 1
ATOM 1990 C C . PHE A 1 260 ? -13.674 12.262 -2.521 1.00 91.25 260 PHE A C 1
ATOM 1992 O O . PHE A 1 260 ? -12.818 11.747 -3.243 1.00 91.25 260 PHE A O 1
ATOM 1999 N N . ALA A 1 261 ? -13.884 13.586 -2.508 1.00 92.56 261 ALA A N 1
ATOM 2000 C CA . ALA A 1 261 ? -13.116 14.530 -3.314 1.00 92.56 261 ALA A CA 1
ATOM 2001 C C . ALA A 1 261 ? -11.599 14.340 -3.126 1.00 92.56 261 ALA A C 1
ATOM 2003 O O . ALA A 1 261 ? -11.089 14.221 -2.010 1.00 92.56 261 ALA A O 1
ATOM 2004 N N . GLY A 1 262 ? -10.861 14.312 -4.236 1.00 92.44 262 GLY A N 1
ATOM 2005 C CA . GLY A 1 262 ? -9.432 13.992 -4.271 1.00 92.44 262 GLY A CA 1
ATOM 2006 C C . GLY A 1 262 ? -9.113 12.496 -4.392 1.00 92.44 262 GLY A C 1
ATOM 2007 O O . GLY A 1 262 ? -7.962 12.164 -4.685 1.00 92.44 262 GLY A O 1
ATOM 2008 N N . GLY A 1 263 ? -10.105 11.616 -4.228 1.00 92.69 263 GLY A N 1
ATOM 2009 C CA . GLY A 1 263 ? -10.036 10.191 -4.558 1.00 92.69 263 GLY A CA 1
ATOM 2010 C C . GLY A 1 263 ? -10.113 9.914 -6.064 1.00 92.69 263 GLY A C 1
ATOM 2011 O O . GLY A 1 263 ? -9.944 10.828 -6.882 1.00 92.69 263 GLY A O 1
ATOM 2012 N N . THR A 1 264 ? -10.344 8.649 -6.422 1.00 91.44 264 THR A N 1
ATOM 2013 C CA . THR A 1 264 ? -10.499 8.158 -7.802 1.00 91.44 264 THR A CA 1
ATOM 2014 C C . THR A 1 264 ? -11.526 7.047 -7.899 1.00 91.44 264 THR A C 1
ATOM 2016 O O . THR A 1 264 ? -11.798 6.426 -6.849 1.00 91.44 264 THR A O 1
#

Foldseek 3Di:
DPDDPLVPDDLLRLLQVLLQVFDPVSLVVNCVVCVPPPDDQFDFADPDCVPDQLQLPACLVQADADPQSFGDFQFKKKKFQWAFPDQAQDDPVLVVQVVLLVVQQRGQHHCHQSTKRKDKDFAVLNVVRDPDDDPPPDDRDADDDPDPPDDDPGRPGGMMMMMGHNRSSRSSLSCCLQPHDDQHHNRGGRPHHVVVGIDGPDMDMDGWAFQVLQVCQVVDPPQDPPDGQDRGQRDVVVDDDRRPVVDDDSVRPADCDDPRGSYD

pLDDT: mean 87.04, std 12.68, range [35.38, 98.56]

Radius of gyration: 19.75 Å; chains: 1; bounding box: 57×46×46 Å

=== Feature glossary ===
Feature key, reading from the visual/contextual features back to the raw sequence:

Rendered structure images. Six rendered views show the 3D structure from the faces of a cube — i.e. along ±x, ±y, ±z. Rendering representation is drawn randomly per protein from cartoon (secondary-structure ribbons), sticks (backbone bonds), or molecular surface; coloring is either N→C rainbow (blue at the N-terminus through red at the C-terminus) or one color per chain.

Contact-map, Ramachandran, and PAE plots. The contact map is a binary N×N matrix image: pixel (i, j) is dark where Cα_i and Cα_j are within 8 Å and |i−j|>4. Because the |i−j|>4 filter removes local helical contacts, off-diagonal stripes parallel to the main diagonal indicate parallel β-sheets; stripes perpendicular to it indicate antiparallel β-sheets. The Ramachandran plot scatters every residue's (φ, ψ) pair against the sterically allowed regions. The PAE heatmap renders the predicted-aligned-error matrix.

InterPro / GO / CATH / organism. Database cross-references. InterPro integrates a dozen domain/family signature databases into unified entries with residue-range hits. GO terms attach function/process/location labels with evidence codes. CATH codes position the fold in a four-level structural taxonomy. Organism is the NCBI-taxonomy species name.

Nearest PDB structures. The Foldseek neighbor list gives the closest experimentally determined structures in the PDB, ranked by structural alignment. TM-score near 1 means near-identical fold; near 0.3 means only rough topology match. This is how one finds what a novel AlphaFold prediction most resembles in the solved-structure universe.

Predicted aligned error. PAE(i, j) answers: if I align the predicted and true structures on residue i, how far off (in Å) do I expect residue j to be? A block-diagonal PAE matrix with low values on the blocks and high values off-diagonal is the signature of a multi-domain protein with confidently predicted domains but uncertain inter-domain orientation.

Solvent-accessible surface area. Accessible surface area quantifies burial. A residue with SASA near zero is packed into the hydrophobic core; one with SASA >100 Å² sits on the surface. Computed here via the Shrake–Rupley numerical algorithm with a 1.4 Å probe.

B-factor. B-factor (Debye–Waller factor) reflects atomic displacement in the crystal lattice. It is an experimental observable (units Å²), not a prediction; low values mean the atom is pinned down, high values mean it moves or is heterogeneous across the crystal.

pLDDT. For AlphaFold models, the B-factor field carries pLDDT — the model's own estimate of local accuracy on a 0–100 scale. Regions with pLDDT<50 should be treated as essentially unmodeled; they often correspond to intrinsically disordered segments.

Backbone torsions (φ/ψ). φ (phi) and ψ (psi) are the two rotatable backbone dihedrals per residue: φ is the C(i-1)–N–Cα–C torsion, ψ is the N–Cα–C–N(i+1) torsion, both in degrees on (−180°, 180°]. α-helical residues cluster near (−60°, −45°); β-strand residues near (−120°, +130°). A Ramachandran plot is simply a scatter of (φ, ψ) for every residue.

Radius of gyration, Cα contacts, bounding box. Radius of gyration (Rg) is the root-mean-square distance of Cα atoms from their centroid — a single number for overall size and compactness. A globular domain of N residues has Rg ≈ 2.2·N^0.38 Å; an extended or disordered chain has a much larger Rg.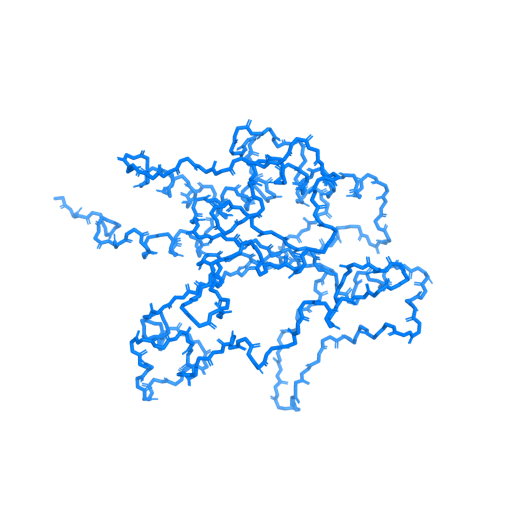 The Cα contact count is the number of residue pairs whose Cα atoms are within 8 Å and are more than four positions apart in sequence — a standard proxy for tertiary packing density. The bounding box is the smallest axis-aligned box enclosing all Cα atoms.

Secondary structure (3-state, P-SEA). Three-state secondary structure (P-SEA) collapses the eight DSSP classes into helix (a), strand (b), and coil (c). P-SEA assigns these from Cα geometry alone — distances and angles — without requiring backbone oxygens, so it works on any Cα trace.

Secondary structure (8-state, DSSP). DSSP 8-state secondary structure assigns each residue one of H (α-helix), G (3₁₀-helix), I (π-helix), E (extended β-strand), B (isolated β-bridge), T (hydrogen-bonded turn), S (bend), or '-' (coil). The assignment is computed from backbone hydrogen-bond geometry via the Kabsch–Sander algorithm.

Foldseek 3Di. A 3Di character summarizes, for each residue, the relative orientation of the Cα frame of its nearest spatial neighbor. Because it encodes fold topology rather than chemistry, 3Di alignments detect remote structural similarity that sequence alignment misses.

mmCIF coordinates. The mmCIF block holds the 3D Cartesian coordinates of each backbone atom (N, Cα, C, O) in ångströms. mmCIF is the PDB's canonical archive format — a tagged-loop text representation of the atomic model.

Sequence. Sequence gives the chain of amino acids in standard one-letter code (A=alanine, C=cysteine, …, Y=tyrosine), read N→C. It is the only feature that is directly encoded by the gene; all structural features are derived from the folded form of this sequence.